Protein AF-A0A1F3KR29-F1 (afdb_monomer)

Secondary structure (DSSP, 8-state):
--STT--S-SS-EEESTTTTTT---SS-EEESTTTTTT---SSEEEE-SSS-SS-SEEEETTTTEEEES-SS--SSEEE-SS-EEEEETTTTEEEEEEEETTTTEEEEEETTS--EEEEETTS-EEESS--SSSSEEESS----SSS-PPP----GGG--S-----SHHHHHHT--EEEE---HHHHHH-TT--SS-EEEE-HHHHHTT-GGGEEEEEEE-TT--SEEEEE-THHHHHHHHHHHHHHHHHHHHHHHHHHHHHHHHHHHHHHHT-

Sequence (274 aa):
MAGASMTTGNGNTLIGAFSGMLATGSNNVFIGHQAGFNETGSDKLVIANSETTPPLIYGDFSSGFVGLGTITPSAKLNIANGALRITNTTDNKHYELSYDATDNYFYLDEFGVARHLYIKNGGNTGIGRNPTANKFEVEGNASKTTATAWLANSDKRIKTDIQNIDNSFEIIMKLHPVKFRYNDEWKKKHPSIEDKYYFNFIAQEYQQVFPESVQNSGEFVDGDSKEVLQIDTYNAQIVTIKAVQELIIQNKELQKTNEDLQRRIEALERLLKK

Nearest PDB structures (foldseek):
  7dc3-assembly3_C  TM=8.779E-01  e=2.241E-07  Mus musculus
  3gw6-assembly1_A  TM=6.181E-01  e=3.481E-02  Escherichia phage K1F
  3gw6-assembly2_E  TM=2.982E-01  e=4.074E-03  Escherichia phage K1F
  3gw6-assembly1_F  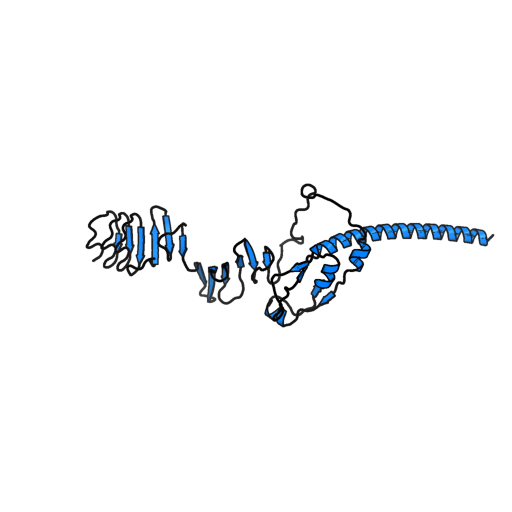TM=2.839E-01  e=6.257E-03  Escherichia phage K1F
  3gw6-assembly2_D  TM=2.794E-01  e=5.535E-03  Escherichia phage K1F

Foldseek 3Di:
DWCPQAPAEECEATAEDLGCPQEHYYNEYAYEHNFCNNHDYYQKYTYAHHPDPPGCWIAHRVVCAIEGRHNDDPDNYHYPPDWDWDADPVVRKIWTFDADPVQAWTWTDIPPDLAIWIAHVVQQTEGSDDQFPDSYYYLADDDDPDDDDDDDDDDPVVDDPDDDDPPLVVLLVQFDKDKDFDDPQVCVVRVNGDGDIDIDGDLVSVCVRVVVQKDFRRDDDVPDPDGDIDGDCVVVVVSVVVVVVVVVVVVVVVVVVVVVVVVVVVVVVVVVVD

Mean predicted aligned error: 7.08 Å

Radius of gyration: 35.22 Å; Cα contacts (8 Å, |Δi|>4): 468; chains: 1; bounding box: 83×48×114 Å

Solvent-accessible surface area (backbone atoms only — not comparable to full-atom values): 15470 Å² total; per-residue (Å²): 96,44,40,77,58,46,85,45,60,53,76,60,46,61,40,36,50,36,1,28,23,59,18,47,27,28,50,26,40,20,40,26,36,22,3,43,26,70,39,62,64,54,30,30,35,27,36,22,78,38,78,55,84,49,31,68,35,24,32,32,65,83,81,58,24,32,10,34,55,29,82,76,49,91,40,62,71,27,70,41,98,60,64,53,73,52,76,44,83,90,80,70,37,34,42,35,46,39,68,44,79,90,82,46,29,39,39,43,40,40,64,96,52,84,57,33,44,37,37,32,78,93,62,29,26,9,37,48,43,84,51,63,63,48,63,67,37,65,58,56,90,84,85,71,100,59,102,64,77,86,89,72,93,78,56,71,91,83,56,74,90,87,72,85,89,72,67,33,57,66,57,59,71,69,59,64,82,42,76,46,66,83,55,68,70,60,33,70,78,38,73,67,59,70,101,51,83,46,78,50,65,54,49,76,64,45,30,78,78,42,52,90,37,41,44,67,42,68,43,63,53,92,95,49,92,56,58,41,66,41,70,55,66,63,63,60,54,55,38,47,54,51,26,50,53,49,49,53,52,53,49,52,53,50,51,53,51,50,54,51,52,49,54,50,50,56,54,50,55,58,60,75,74,107

Structure (mmCIF, N/CA/C/O backbone):
data_AF-A0A1F3KR29-F1
#
_entry.id   AF-A0A1F3KR29-F1
#
loop_
_atom_site.group_PDB
_atom_site.id
_atom_site.type_symbol
_atom_site.label_atom_id
_atom_site.label_alt_id
_atom_site.label_comp_id
_atom_site.label_asym_id
_atom_site.label_entity_id
_atom_site.label_seq_id
_atom_site.pdbx_PDB_ins_code
_atom_site.Cartn_x
_atom_site.Cartn_y
_atom_site.Cartn_z
_atom_site.occupancy
_atom_site.B_iso_or_equiv
_atom_site.auth_seq_id
_atom_site.auth_comp_id
_atom_site.auth_asym_id
_atom_site.auth_atom_id
_atom_site.pdbx_PDB_model_num
ATOM 1 N N . MET A 1 1 ? 35.777 -9.997 -41.130 1.00 59.97 1 MET A N 1
ATOM 2 C CA . MET A 1 1 ? 36.829 -9.278 -40.368 1.00 59.97 1 MET A CA 1
ATOM 3 C C . MET A 1 1 ? 36.159 -8.259 -39.448 1.00 59.97 1 MET A C 1
ATOM 5 O O . MET A 1 1 ? 35.131 -7.723 -39.848 1.00 59.97 1 MET A O 1
ATOM 9 N N . ALA A 1 2 ? 36.669 -8.036 -38.233 1.00 71.00 2 ALA A N 1
ATOM 10 C CA . ALA A 1 2 ? 36.220 -6.937 -37.362 1.00 71.00 2 ALA A CA 1
ATOM 11 C C . ALA A 1 2 ? 36.785 -5.605 -37.885 1.00 71.00 2 ALA A C 1
ATOM 13 O O . ALA A 1 2 ? 37.906 -5.605 -38.392 1.00 71.00 2 ALA A O 1
ATOM 14 N N . GLY A 1 3 ? 36.026 -4.506 -37.812 1.00 63.38 3 GLY A N 1
ATOM 15 C CA . GLY A 1 3 ? 36.507 -3.154 -38.144 1.00 63.38 3 GLY A CA 1
ATOM 16 C C . GLY A 1 3 ? 37.026 -2.931 -39.572 1.00 63.38 3 GLY A C 1
ATOM 17 O O . GLY A 1 3 ? 37.671 -1.924 -39.834 1.00 63.38 3 GLY A O 1
ATOM 18 N N . ALA A 1 4 ? 36.768 -3.852 -40.507 1.00 64.06 4 ALA A N 1
ATOM 19 C CA . ALA A 1 4 ? 37.419 -3.883 -41.823 1.00 64.06 4 ALA A CA 1
ATOM 20 C C . ALA A 1 4 ? 37.153 -2.653 -42.709 1.00 64.06 4 ALA A C 1
ATOM 22 O O . ALA A 1 4 ? 37.880 -2.432 -43.674 1.00 64.06 4 ALA A O 1
ATOM 23 N N . SER A 1 5 ? 36.115 -1.877 -42.394 1.00 71.06 5 SER A N 1
ATOM 24 C CA . SER A 1 5 ? 35.732 -0.660 -43.113 1.00 71.06 5 SER A CA 1
ATOM 25 C C . SER A 1 5 ? 35.632 0.563 -42.196 1.00 71.06 5 SER A C 1
ATOM 27 O O . SER A 1 5 ? 35.085 1.581 -42.611 1.00 71.06 5 SER A O 1
ATOM 29 N N . MET A 1 6 ? 36.191 0.503 -40.979 1.00 67.56 6 MET A N 1
ATOM 30 C CA . MET A 1 6 ? 36.276 1.681 -40.116 1.00 67.56 6 MET A CA 1
ATOM 31 C C . MET A 1 6 ? 37.296 2.662 -40.684 1.00 67.56 6 MET A C 1
ATOM 33 O O . MET A 1 6 ? 38.504 2.471 -40.563 1.00 67.56 6 MET A O 1
ATOM 37 N N . THR A 1 7 ? 36.800 3.718 -41.322 1.00 66.44 7 THR A N 1
ATOM 38 C CA . THR A 1 7 ? 37.633 4.772 -41.915 1.00 66.44 7 THR A CA 1
ATOM 39 C C . THR A 1 7 ? 37.944 5.909 -40.941 1.00 66.44 7 THR A C 1
ATOM 41 O O . THR A 1 7 ? 38.790 6.749 -41.236 1.00 66.44 7 THR A O 1
ATOM 44 N N . THR A 1 8 ? 37.257 5.965 -39.796 1.00 72.69 8 THR A N 1
ATOM 45 C CA . THR A 1 8 ? 37.346 7.046 -38.800 1.00 72.69 8 THR A CA 1
ATOM 46 C C . THR A 1 8 ? 37.096 6.510 -37.387 1.00 72.69 8 THR A C 1
ATOM 48 O O . THR A 1 8 ? 36.335 5.560 -37.226 1.00 72.69 8 THR A O 1
ATOM 51 N N . GLY A 1 9 ? 37.689 7.148 -36.373 1.00 78.75 9 GLY A N 1
ATOM 52 C CA . GLY A 1 9 ? 37.538 6.780 -34.960 1.00 78.75 9 GLY A CA 1
ATOM 53 C C . GLY A 1 9 ? 38.763 6.051 -34.397 1.00 78.75 9 GLY A C 1
ATOM 54 O O . GLY A 1 9 ? 39.297 5.141 -35.025 1.00 78.75 9 GLY A O 1
ATOM 55 N N . ASN A 1 10 ? 39.224 6.465 -33.214 1.00 88.19 10 ASN A N 1
ATOM 56 C CA . ASN A 1 10 ? 40.425 5.934 -32.557 1.00 88.19 10 ASN A CA 1
ATOM 57 C C . ASN A 1 10 ? 40.075 5.243 -31.232 1.00 88.19 10 ASN A C 1
ATOM 59 O O . ASN A 1 10 ? 39.038 5.520 -30.639 1.00 88.19 10 ASN A O 1
ATOM 63 N N . GLY A 1 11 ? 40.952 4.362 -30.741 1.00 90.50 11 GLY A N 1
ATOM 64 C CA . GLY A 1 11 ? 40.809 3.774 -29.400 1.00 90.50 11 GLY A CA 1
ATOM 65 C C . GLY A 1 11 ? 39.681 2.745 -29.255 1.00 90.50 11 GLY A C 1
ATOM 66 O O . GLY A 1 11 ? 39.272 2.449 -28.137 1.00 90.50 11 GLY A O 1
ATOM 67 N N . ASN A 1 12 ? 39.171 2.204 -30.364 1.00 93.94 12 ASN A N 1
ATOM 68 C CA . ASN A 1 12 ? 38.095 1.215 -30.346 1.00 93.94 12 ASN A CA 1
ATOM 69 C C . ASN A 1 12 ? 38.628 -0.207 -30.095 1.00 93.94 12 ASN A C 1
ATOM 71 O O . ASN A 1 12 ? 39.648 -0.605 -30.655 1.00 93.94 12 ASN A O 1
ATOM 75 N N . THR A 1 13 ? 37.900 -0.999 -29.307 1.00 95.75 13 THR A N 1
ATOM 76 C CA . THR A 1 13 ? 38.121 -2.443 -29.129 1.00 95.75 13 THR A CA 1
ATOM 77 C C . THR A 1 13 ? 37.005 -3.209 -29.827 1.00 95.75 13 THR A C 1
ATOM 79 O O . THR A 1 13 ? 35.846 -3.083 -29.442 1.00 95.75 13 THR A O 1
ATOM 82 N N . LEU A 1 14 ? 37.343 -4.004 -30.846 1.00 95.31 14 LEU A N 1
ATOM 83 C CA . LEU A 1 14 ? 36.373 -4.680 -31.715 1.00 95.31 14 LEU A CA 1
ATOM 84 C C . LEU A 1 14 ? 36.632 -6.184 -31.725 1.00 95.31 14 LEU A C 1
ATOM 86 O O . LEU A 1 14 ? 37.687 -6.637 -32.173 1.00 95.31 14 LEU A O 1
ATOM 90 N N . ILE A 1 15 ? 35.667 -6.967 -31.257 1.00 96.06 15 ILE A N 1
ATOM 91 C CA . ILE A 1 15 ? 35.786 -8.422 -31.161 1.00 96.06 15 ILE A CA 1
ATOM 92 C C . ILE A 1 15 ? 34.580 -9.050 -31.853 1.00 96.06 15 ILE A C 1
ATOM 94 O O . ILE A 1 15 ? 33.469 -8.939 -31.360 1.00 96.06 15 ILE A O 1
ATOM 98 N N . GLY A 1 16 ? 34.788 -9.744 -32.975 1.00 95.69 16 GLY A N 1
ATOM 99 C CA . GLY A 1 16 ? 33.724 -10.436 -33.719 1.00 95.69 16 GLY A CA 1
ATOM 100 C C . GLY A 1 16 ? 33.650 -10.037 -35.194 1.00 95.69 16 GLY A C 1
ATOM 101 O O . GLY A 1 16 ? 34.042 -8.940 -35.590 1.00 95.69 16 GLY A O 1
ATOM 102 N N . ALA A 1 17 ? 33.172 -10.944 -36.049 1.00 94.38 17 ALA A N 1
ATOM 103 C CA . ALA A 1 17 ? 33.039 -10.650 -37.475 1.00 94.38 17 ALA A CA 1
ATOM 104 C C . ALA A 1 17 ? 32.046 -9.497 -37.702 1.00 94.38 17 ALA A C 1
ATOM 106 O O . ALA A 1 17 ? 30.963 -9.488 -37.123 1.00 94.38 17 ALA A O 1
ATOM 107 N N . PHE A 1 18 ? 32.450 -8.521 -38.523 1.00 93.62 18 PHE A N 1
ATOM 108 C CA . PHE A 1 18 ? 31.682 -7.311 -38.839 1.00 93.62 18 PHE A CA 1
ATOM 109 C C . PHE A 1 18 ? 31.360 -6.403 -37.641 1.00 93.62 18 PHE A C 1
ATOM 111 O O . PHE A 1 18 ? 30.613 -5.440 -37.788 1.00 93.62 18 PHE A O 1
ATOM 118 N N . SER A 1 19 ? 31.949 -6.650 -36.467 1.00 94.94 19 SER A N 1
ATOM 119 C CA . SER A 1 19 ? 31.839 -5.726 -35.340 1.00 94.94 19 SER A CA 1
ATOM 120 C C . SER A 1 19 ? 32.434 -4.365 -35.711 1.00 94.94 19 SER A C 1
ATOM 122 O O . SER A 1 19 ? 33.536 -4.301 -36.268 1.00 94.94 19 SER A O 1
ATOM 124 N N . GLY A 1 20 ? 31.673 -3.300 -35.452 1.00 92.94 20 GLY A N 1
ATOM 125 C CA . GLY A 1 20 ? 32.041 -1.921 -35.762 1.00 92.94 20 GLY A CA 1
ATOM 126 C C . GLY A 1 20 ? 32.267 -1.616 -37.241 1.00 92.94 20 GLY A C 1
ATOM 127 O O . GLY A 1 20 ? 32.905 -0.617 -37.526 1.00 92.94 20 GLY A O 1
ATOM 128 N N . MET A 1 21 ? 31.833 -2.452 -38.195 1.00 91.69 21 MET A N 1
ATOM 129 C CA . MET A 1 21 ? 32.298 -2.351 -39.590 1.00 91.69 21 MET A CA 1
ATOM 130 C C . MET A 1 21 ? 32.126 -0.958 -40.223 1.00 91.69 21 MET A C 1
ATOM 132 O O . MET A 1 21 ? 33.023 -0.529 -40.941 1.00 91.69 21 MET A O 1
ATOM 136 N N . LEU A 1 22 ? 31.013 -0.275 -39.950 1.00 90.62 22 LEU A N 1
ATOM 137 C CA . LEU A 1 22 ? 30.674 1.080 -40.407 1.00 90.62 22 LEU A CA 1
ATOM 138 C C . LEU A 1 22 ? 30.631 2.095 -39.252 1.00 90.62 22 LEU A C 1
ATOM 140 O O . LEU A 1 22 ? 30.033 3.162 -39.391 1.00 90.62 22 LEU A O 1
ATOM 144 N N . ALA A 1 23 ? 31.214 1.765 -38.099 1.00 91.81 23 ALA A N 1
ATOM 145 C CA . ALA A 1 23 ? 31.229 2.671 -36.964 1.00 91.81 23 ALA A CA 1
ATOM 146 C C . ALA A 1 23 ? 32.150 3.873 -37.225 1.00 91.81 23 ALA A C 1
ATOM 148 O O . ALA A 1 23 ? 33.199 3.739 -37.859 1.00 91.81 23 ALA A O 1
ATOM 149 N N . THR A 1 24 ? 31.776 5.046 -36.708 1.00 92.50 24 THR A N 1
ATOM 150 C CA . THR A 1 24 ? 32.556 6.292 -36.874 1.00 92.50 24 THR A CA 1
ATOM 151 C C . THR A 1 24 ? 33.056 6.891 -35.559 1.00 92.50 24 THR A C 1
ATOM 153 O O . THR A 1 24 ? 33.894 7.794 -35.580 1.00 92.50 24 THR A O 1
ATOM 156 N N . GLY A 1 25 ? 32.554 6.412 -34.418 1.00 92.62 25 GLY A N 1
ATOM 157 C CA . GLY A 1 25 ? 32.926 6.901 -33.089 1.00 92.62 25 GLY A CA 1
ATOM 158 C C . GLY A 1 25 ? 34.286 6.407 -32.580 1.00 92.62 25 GLY A C 1
ATOM 159 O O . GLY A 1 25 ? 34.901 5.502 -33.148 1.00 92.62 25 GLY A O 1
ATOM 160 N N . SER A 1 26 ? 34.762 7.017 -31.492 1.00 94.81 26 SER A N 1
ATOM 161 C CA . SER A 1 26 ? 36.027 6.679 -30.813 1.00 94.81 26 SER A CA 1
ATOM 162 C C . SER A 1 26 ? 35.794 6.086 -29.420 1.00 94.81 26 SER A C 1
ATOM 164 O O . SER A 1 26 ? 34.730 6.275 -28.838 1.00 94.81 26 SER A O 1
ATOM 166 N N . ASN A 1 27 ? 36.806 5.423 -28.855 1.00 96.25 27 ASN A N 1
ATOM 167 C CA . ASN A 1 27 ? 36.802 4.846 -27.500 1.00 96.25 27 ASN A CA 1
ATOM 168 C C . ASN A 1 27 ? 35.654 3.856 -27.228 1.00 96.25 27 ASN A C 1
ATOM 170 O O . ASN A 1 27 ? 35.189 3.708 -26.097 1.00 96.25 27 ASN A O 1
ATOM 174 N N . ASN A 1 28 ? 35.176 3.188 -28.271 1.00 97.00 28 ASN A N 1
ATOM 175 C CA . ASN A 1 28 ? 34.094 2.228 -28.182 1.00 97.00 28 ASN A CA 1
ATOM 176 C C . ASN A 1 28 ? 34.607 0.813 -27.898 1.00 97.00 28 ASN A C 1
ATOM 178 O O . ASN A 1 28 ? 35.698 0.425 -28.316 1.00 97.00 28 ASN A O 1
ATOM 182 N N . VAL A 1 29 ? 33.782 0.000 -27.247 1.00 97.88 29 VAL A N 1
ATOM 183 C CA . VAL A 1 29 ? 34.020 -1.429 -27.033 1.00 97.88 29 VAL A CA 1
ATOM 184 C C . VAL A 1 29 ? 32.860 -2.209 -27.638 1.00 97.88 29 VAL A C 1
ATOM 186 O O . VAL A 1 29 ? 31.749 -2.172 -27.116 1.00 97.88 29 VAL A O 1
ATOM 189 N N . PHE A 1 30 ? 33.111 -2.930 -28.731 1.00 97.62 30 PHE A N 1
ATOM 190 C CA . PHE A 1 30 ? 32.110 -3.740 -29.424 1.00 97.62 30 PHE A CA 1
ATOM 191 C C . PHE A 1 30 ? 32.487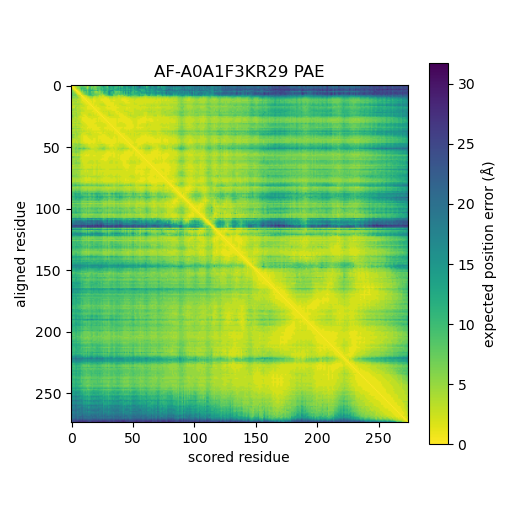 -5.223 -29.385 1.00 97.62 30 PHE A C 1
ATOM 193 O O . PHE A 1 30 ? 33.586 -5.611 -29.789 1.00 97.62 30 PHE A O 1
ATOM 200 N N . ILE A 1 31 ? 31.575 -6.061 -28.883 1.00 97.62 31 ILE A N 1
ATOM 201 C CA . ILE A 1 31 ? 31.809 -7.492 -28.659 1.00 97.62 31 ILE A CA 1
ATOM 202 C C . ILE A 1 31 ? 30.651 -8.320 -29.238 1.00 97.62 31 ILE A C 1
ATOM 204 O O . ILE A 1 31 ? 29.532 -8.291 -28.727 1.00 97.62 31 ILE A O 1
ATOM 208 N N . GLY A 1 32 ? 30.965 -9.094 -30.279 1.00 97.38 32 GLY A N 1
ATOM 209 C CA . GLY A 1 32 ? 30.151 -10.109 -30.951 1.00 97.38 32 GLY A CA 1
ATOM 210 C C . GLY A 1 32 ? 29.901 -9.831 -32.444 1.00 97.38 32 GLY A C 1
ATOM 211 O O . GLY A 1 32 ? 30.351 -8.825 -32.998 1.00 97.38 32 GLY A O 1
ATOM 212 N N . HIS A 1 33 ? 29.252 -10.772 -33.144 1.00 96.50 33 HIS A N 1
ATOM 213 C CA . HIS A 1 33 ? 28.980 -10.654 -34.584 1.00 96.50 33 HIS A CA 1
ATOM 214 C C . HIS A 1 33 ? 28.102 -9.427 -34.868 1.00 96.50 33 HIS A C 1
ATOM 216 O O . HIS A 1 33 ? 27.034 -9.295 -34.280 1.00 96.50 33 HIS A O 1
ATOM 222 N N . GLN A 1 34 ? 28.562 -8.530 -35.747 1.00 95.94 34 GLN A N 1
ATOM 223 C CA . GLN A 1 34 ? 27.893 -7.262 -36.088 1.00 95.94 34 GLN A CA 1
ATOM 224 C C . GLN A 1 34 ? 27.582 -6.326 -34.895 1.00 95.94 34 GLN A C 1
ATOM 226 O O . GLN A 1 34 ? 26.789 -5.394 -35.024 1.00 95.94 34 GLN A O 1
ATOM 231 N N . ALA A 1 35 ? 28.222 -6.510 -33.735 1.00 97.06 35 ALA A N 1
ATOM 232 C CA . ALA A 1 35 ? 28.056 -5.588 -32.613 1.00 97.06 35 ALA A CA 1
ATOM 233 C C . ALA A 1 35 ? 28.550 -4.181 -32.989 1.00 97.06 35 ALA A C 1
ATOM 235 O O . ALA A 1 35 ? 29.670 -4.034 -33.490 1.00 97.06 35 ALA A O 1
ATOM 236 N N . GLY A 1 36 ? 27.718 -3.162 -32.751 1.00 95.06 36 GLY A N 1
ATOM 237 C CA . GLY A 1 36 ? 28.037 -1.760 -33.045 1.00 95.06 36 GLY A CA 1
ATOM 238 C C . GLY A 1 36 ? 28.265 -1.473 -34.532 1.00 95.06 36 GLY A C 1
ATOM 239 O O . GLY A 1 36 ? 28.997 -0.544 -34.854 1.00 95.06 36 GLY A O 1
ATOM 240 N N . PHE A 1 37 ? 27.702 -2.285 -35.437 1.00 94.12 37 PHE A N 1
ATOM 241 C CA . PHE A 1 37 ? 27.991 -2.251 -36.876 1.00 94.12 37 PHE A CA 1
ATOM 242 C C . PHE A 1 37 ? 27.973 -0.845 -37.485 1.00 94.12 37 PHE A C 1
ATOM 244 O O . PHE A 1 37 ? 28.873 -0.524 -38.249 1.00 94.12 37 PHE A O 1
ATOM 251 N N . ASN A 1 38 ? 26.999 -0.009 -37.126 1.00 91.94 38 ASN A N 1
ATOM 252 C CA . ASN A 1 38 ? 26.823 1.364 -37.603 1.00 91.94 38 ASN A CA 1
ATOM 253 C C . ASN A 1 38 ? 26.808 2.399 -36.458 1.00 91.94 38 ASN A C 1
ATOM 255 O O . ASN A 1 38 ? 26.189 3.453 -36.595 1.00 91.94 38 ASN A O 1
ATOM 259 N N . GLU A 1 39 ? 27.450 2.107 -35.322 1.00 93.00 39 GLU A N 1
ATOM 260 C CA . GLU A 1 39 ? 27.488 3.030 -34.182 1.00 93.00 39 GLU A CA 1
ATOM 261 C C . GLU A 1 39 ? 28.303 4.290 -34.519 1.00 93.00 39 GLU A C 1
ATOM 263 O O . GLU A 1 39 ? 29.467 4.227 -34.924 1.00 93.00 39 GLU A O 1
ATOM 268 N N . THR A 1 40 ? 27.690 5.457 -34.337 1.00 93.00 40 THR A N 1
ATOM 269 C CA . THR A 1 40 ? 28.297 6.749 -34.690 1.00 93.00 40 THR A CA 1
ATOM 270 C C . THR A 1 40 ? 28.823 7.507 -33.474 1.00 93.00 40 THR A C 1
ATOM 272 O O . THR A 1 40 ? 29.704 8.357 -33.620 1.00 93.00 40 THR A O 1
ATOM 275 N N . GLY A 1 41 ? 28.325 7.188 -32.278 1.00 94.25 41 GLY A N 1
ATOM 276 C CA . GLY A 1 41 ? 28.736 7.774 -31.013 1.00 94.25 41 GLY A CA 1
ATOM 277 C C . GLY A 1 41 ? 30.076 7.245 -30.506 1.00 94.25 41 GLY A C 1
ATOM 278 O O . GLY A 1 41 ? 30.496 6.132 -30.823 1.00 94.25 41 GLY A O 1
ATOM 279 N N . SER A 1 42 ? 30.739 8.064 -29.692 1.00 96.44 42 SER A N 1
ATOM 280 C CA . SER A 1 42 ? 31.939 7.689 -28.939 1.00 96.44 42 SER A CA 1
ATOM 281 C C . SER A 1 42 ? 31.592 7.194 -27.535 1.00 96.44 42 SER A C 1
ATOM 283 O O . SER A 1 42 ? 30.492 7.446 -27.025 1.00 96.44 42 SER A O 1
ATOM 285 N N . ASP A 1 43 ? 32.568 6.544 -26.903 1.00 97.62 43 ASP A N 1
ATOM 286 C CA . ASP A 1 43 ? 32.517 6.101 -25.511 1.00 97.62 43 ASP A CA 1
ATOM 287 C C . ASP A 1 43 ? 31.353 5.123 -25.247 1.00 97.62 43 ASP A C 1
ATOM 289 O O . ASP A 1 43 ? 30.715 5.164 -24.197 1.00 97.62 43 ASP A O 1
ATOM 293 N N . LYS A 1 44 ? 31.048 4.239 -26.206 1.00 97.81 44 LYS A N 1
ATOM 294 C CA . LYS A 1 44 ? 29.968 3.243 -26.131 1.00 97.81 44 LYS A CA 1
ATOM 295 C C . LYS A 1 44 ? 30.484 1.833 -25.886 1.00 97.81 44 LYS A C 1
ATOM 297 O O . LYS A 1 44 ? 31.506 1.416 -26.424 1.00 97.81 44 LYS A O 1
ATOM 302 N N . LEU A 1 45 ? 29.718 1.067 -25.122 1.00 98.25 45 LEU A N 1
ATOM 303 C CA . LEU A 1 45 ? 29.841 -0.380 -24.991 1.00 98.25 45 LEU A CA 1
ATOM 304 C C . LEU A 1 45 ? 28.664 -1.035 -25.718 1.00 98.25 45 LEU A C 1
ATOM 306 O O . LEU A 1 45 ? 27.514 -0.742 -25.405 1.00 98.25 45 LEU A O 1
ATOM 310 N N . VAL A 1 46 ? 28.935 -1.949 -26.649 1.00 98.19 46 VAL A N 1
ATOM 311 C CA . VAL A 1 46 ? 27.900 -2.747 -27.322 1.00 98.19 46 VAL A CA 1
ATOM 312 C C . VAL A 1 46 ? 28.291 -4.216 -27.280 1.00 98.19 46 VAL A C 1
ATOM 314 O O . VAL A 1 46 ? 29.264 -4.630 -27.909 1.00 98.19 46 VAL A O 1
ATOM 317 N N . ILE A 1 47 ? 27.510 -5.020 -26.564 1.00 98.19 47 ILE A N 1
ATOM 318 C CA . ILE A 1 47 ? 27.636 -6.479 -26.557 1.00 98.19 47 ILE A CA 1
ATOM 319 C C . ILE A 1 47 ? 26.390 -7.047 -27.228 1.00 98.19 47 ILE A C 1
ATOM 321 O O . ILE A 1 47 ? 25.280 -6.906 -26.714 1.00 98.19 47 ILE A O 1
ATOM 325 N N . ALA A 1 48 ? 26.564 -7.652 -28.401 1.00 97.69 48 ALA A N 1
ATOM 326 C CA . ALA A 1 48 ? 25.475 -8.160 -29.231 1.00 97.69 48 ALA A CA 1
ATOM 327 C C . ALA A 1 48 ? 25.976 -9.244 -30.192 1.00 97.69 48 ALA A C 1
ATOM 329 O O . ALA A 1 48 ? 27.159 -9.310 -30.492 1.00 97.69 48 ALA A O 1
ATOM 330 N N . ASN A 1 49 ? 25.074 -10.071 -30.719 1.00 96.19 49 ASN A N 1
ATOM 331 C CA . ASN A 1 49 ? 25.402 -11.061 -31.758 1.00 96.19 49 ASN A CA 1
ATOM 332 C C . ASN A 1 49 ? 24.699 -10.776 -33.103 1.00 96.19 49 ASN A C 1
ATOM 334 O O . ASN A 1 49 ? 24.500 -11.676 -33.917 1.00 96.19 49 ASN A O 1
ATOM 338 N N . SER A 1 50 ? 24.243 -9.536 -33.291 1.00 95.81 50 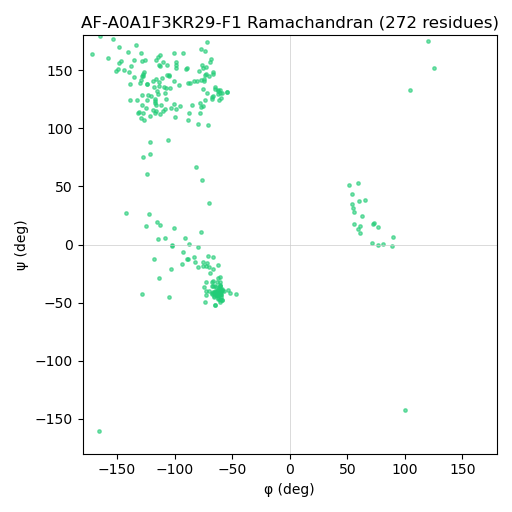SER A N 1
ATOM 339 C CA . SER A 1 50 ? 23.620 -9.007 -34.509 1.00 95.81 50 SER A CA 1
ATOM 340 C C . SER A 1 50 ? 23.585 -7.472 -34.442 1.00 95.81 50 SER A C 1
ATOM 342 O O . SER A 1 50 ? 23.952 -6.892 -33.420 1.00 95.81 50 SER A O 1
ATOM 344 N N . GLU A 1 51 ? 23.056 -6.826 -35.483 1.00 93.62 51 GLU A N 1
ATOM 345 C CA . GLU A 1 51 ? 22.768 -5.378 -35.529 1.00 93.62 51 GLU A CA 1
ATOM 346 C C . GLU A 1 51 ? 21.487 -4.985 -34.759 1.00 93.62 51 GLU A C 1
ATOM 348 O O . GLU A 1 51 ? 20.984 -3.869 -34.892 1.00 93.62 51 GLU A O 1
ATOM 353 N N . THR A 1 52 ? 20.918 -5.905 -33.967 1.00 92.62 52 THR A N 1
ATOM 354 C CA . THR A 1 52 ? 19.663 -5.671 -33.240 1.00 92.62 52 THR A CA 1
ATOM 355 C C . THR A 1 52 ? 19.801 -4.500 -32.272 1.00 92.62 52 THR A C 1
ATOM 357 O O . THR A 1 52 ? 20.747 -4.424 -31.488 1.00 92.62 52 THR A O 1
ATOM 360 N N . THR A 1 53 ? 18.809 -3.613 -32.308 1.00 93.25 53 THR A N 1
ATOM 361 C CA . THR A 1 53 ? 18.664 -2.488 -31.387 1.00 93.25 53 THR A CA 1
ATOM 362 C C . THR A 1 53 ? 17.365 -2.673 -30.600 1.00 93.25 53 THR A C 1
ATOM 364 O O . THR A 1 53 ? 16.305 -2.752 -31.220 1.00 93.25 53 THR A O 1
ATOM 367 N N . PRO A 1 54 ? 17.405 -2.733 -29.260 1.00 95.75 54 PRO A N 1
ATOM 368 C CA . PRO A 1 54 ? 18.584 -2.625 -28.398 1.00 95.75 54 PRO A CA 1
ATOM 369 C C . PRO A 1 54 ? 19.486 -3.881 -28.437 1.00 95.75 54 PRO A C 1
ATOM 371 O O . PRO A 1 54 ? 18.986 -4.982 -28.672 1.00 95.75 54 PRO A O 1
ATOM 374 N N . PRO A 1 55 ? 20.803 -3.744 -28.185 1.00 96.75 55 PRO A N 1
ATOM 375 C CA . PRO A 1 55 ? 21.712 -4.881 -28.034 1.00 96.75 55 PRO A CA 1
ATOM 376 C C . PRO A 1 55 ? 21.467 -5.623 -26.705 1.00 96.75 55 PRO A C 1
ATOM 378 O O . PRO A 1 55 ? 20.699 -5.161 -25.859 1.00 96.75 55 PRO A O 1
ATOM 381 N N . LEU A 1 56 ? 22.156 -6.755 -26.486 1.00 96.75 56 LEU A N 1
ATOM 382 C CA . LEU A 1 56 ? 22.066 -7.502 -25.219 1.00 96.75 56 LEU A CA 1
ATOM 383 C C . LEU A 1 56 ? 22.521 -6.634 -24.037 1.00 96.75 56 LEU A C 1
ATOM 385 O O . LEU A 1 56 ? 21.841 -6.576 -23.014 1.00 96.75 56 LEU A O 1
ATOM 389 N N . ILE A 1 57 ? 23.658 -5.952 -24.196 1.00 98.12 57 ILE A N 1
ATOM 390 C CA . ILE A 1 57 ? 24.138 -4.934 -23.260 1.00 98.12 57 ILE A CA 1
ATOM 391 C C . ILE A 1 57 ? 24.554 -3.716 -24.073 1.00 98.12 57 ILE A C 1
ATOM 393 O O . ILE A 1 57 ? 25.398 -3.814 -24.967 1.00 98.12 57 ILE A O 1
ATOM 397 N N . TYR A 1 58 ? 23.974 -2.575 -23.730 1.00 98.50 58 TYR A N 1
ATOM 398 C CA . TYR A 1 58 ? 24.454 -1.268 -24.146 1.00 98.50 58 TYR A CA 1
ATOM 399 C C . TYR A 1 58 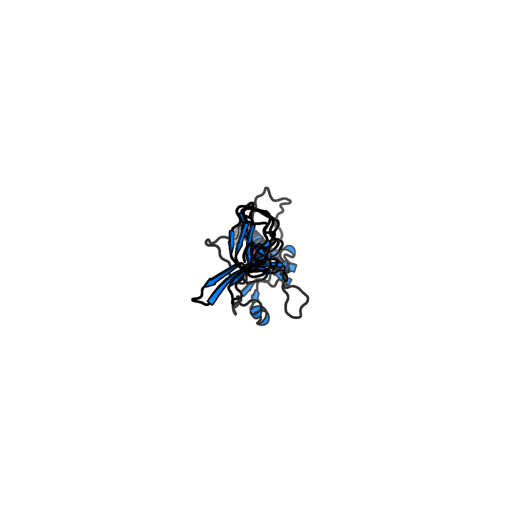? 25.105 -0.582 -22.948 1.00 98.50 58 TYR A C 1
ATOM 401 O O . TYR A 1 58 ? 24.655 -0.734 -21.814 1.00 98.50 58 TYR A O 1
ATOM 409 N N . GLY A 1 59 ? 26.140 0.206 -23.174 1.00 98.31 59 GLY A N 1
ATOM 410 C CA . GLY A 1 59 ? 26.710 1.055 -22.146 1.00 98.31 59 GLY A CA 1
ATOM 411 C C . GLY A 1 59 ? 27.249 2.347 -22.723 1.00 98.31 59 GLY A C 1
ATOM 412 O O . GLY A 1 59 ? 27.571 2.440 -23.904 1.00 98.31 59 GLY A O 1
ATOM 413 N N . ASP A 1 60 ? 27.350 3.341 -21.860 1.00 98.00 60 ASP A N 1
ATOM 414 C CA . ASP A 1 60 ? 27.910 4.643 -22.169 1.00 98.00 60 ASP A CA 1
ATOM 415 C C . ASP A 1 60 ? 28.960 4.974 -21.108 1.00 98.00 60 ASP A C 1
ATOM 417 O O . ASP A 1 60 ? 28.633 5.217 -19.945 1.00 98.00 60 ASP A O 1
ATOM 421 N N . PHE A 1 61 ? 30.232 4.943 -21.496 1.00 97.94 61 PHE A N 1
ATOM 422 C CA . PHE A 1 61 ? 31.363 5.231 -20.621 1.00 97.94 61 PHE A CA 1
ATOM 423 C C . PHE A 1 61 ? 31.422 6.707 -20.215 1.00 97.94 61 PHE A C 1
ATOM 425 O O . PHE A 1 61 ? 31.942 7.005 -19.142 1.00 97.94 61 PHE A O 1
ATOM 432 N N . SER A 1 62 ? 30.852 7.622 -21.010 1.00 97.38 62 SER A N 1
ATOM 433 C CA . SER A 1 62 ? 30.840 9.055 -20.686 1.00 97.38 62 SER A CA 1
ATOM 434 C C . SER A 1 62 ? 29.921 9.367 -19.498 1.00 97.38 62 SER A C 1
ATOM 436 O O . SER A 1 62 ? 30.281 10.141 -18.612 1.00 97.38 62 SER A O 1
ATOM 438 N N . SER A 1 63 ? 28.757 8.712 -19.428 1.00 97.31 63 SER A N 1
ATOM 439 C CA . SER A 1 63 ? 27.806 8.828 -18.309 1.00 97.31 63 SER A CA 1
ATOM 440 C C . SER A 1 63 ? 28.002 7.742 -17.237 1.00 97.31 63 SER A C 1
ATOM 442 O O . SER A 1 63 ? 27.549 7.865 -16.088 1.00 97.31 63 SER A O 1
ATOM 444 N N . GLY A 1 64 ? 28.714 6.670 -17.583 1.00 97.88 64 GLY A N 1
ATOM 445 C CA . GLY A 1 64 ? 28.885 5.473 -16.768 1.00 97.88 64 GLY A CA 1
ATOM 446 C C . GLY A 1 64 ? 27.570 4.722 -16.569 1.00 97.88 64 GLY A C 1
ATOM 447 O O . GLY A 1 64 ? 27.300 4.284 -15.449 1.00 97.88 64 GLY A O 1
ATOM 448 N N . PHE A 1 65 ? 26.726 4.669 -17.602 1.00 98.56 65 PHE A N 1
ATOM 449 C CA . PHE A 1 65 ? 25.419 4.010 -17.582 1.00 98.56 65 PHE A CA 1
ATOM 450 C C . PHE A 1 65 ? 25.457 2.690 -18.347 1.00 98.56 65 PHE A C 1
ATOM 452 O O . PHE A 1 65 ? 26.136 2.574 -19.365 1.00 98.56 65 PHE A O 1
ATOM 459 N N . VAL A 1 66 ? 24.694 1.707 -17.872 1.00 98.50 66 VAL A N 1
ATOM 460 C CA . VAL A 1 66 ? 24.494 0.414 -18.535 1.00 98.50 66 VAL A CA 1
ATOM 461 C C . VAL A 1 66 ? 23.003 0.200 -18.776 1.00 98.50 66 VAL A C 1
ATOM 463 O O . VAL A 1 66 ? 22.190 0.326 -17.862 1.00 98.50 66 VAL A O 1
ATOM 466 N N . GLY A 1 67 ? 22.648 -0.120 -20.016 1.00 97.94 67 GLY A N 1
ATOM 467 C CA . GLY A 1 67 ? 21.307 -0.475 -20.457 1.00 97.94 67 GLY A CA 1
ATOM 468 C C . GLY A 1 67 ? 21.199 -1.965 -20.779 1.00 97.94 67 GLY A C 1
ATOM 469 O O . GLY A 1 67 ? 22.005 -2.506 -21.534 1.00 97.94 67 GLY A O 1
ATOM 470 N N . LEU A 1 68 ? 20.172 -2.617 -20.239 1.00 97.44 68 LEU A N 1
ATOM 471 C CA . LEU A 1 68 ? 19.724 -3.951 -20.636 1.00 97.44 68 LEU A CA 1
ATOM 472 C C . LEU A 1 68 ? 18.373 -3.786 -21.338 1.00 97.44 68 LEU A C 1
ATOM 474 O O . LEU A 1 68 ? 17.417 -3.310 -20.726 1.00 97.44 68 LEU A O 1
ATOM 478 N N . GLY A 1 69 ? 18.307 -4.105 -22.633 1.00 95.50 69 GLY A N 1
ATOM 479 C CA . GLY A 1 69 ? 17.095 -3.889 -23.435 1.00 95.50 69 GLY A CA 1
ATOM 480 C C . GLY A 1 69 ? 16.804 -2.419 -23.780 1.00 95.50 69 GLY A C 1
ATOM 481 O O . GLY A 1 69 ? 15.678 -2.087 -24.138 1.00 95.50 69 GLY A O 1
ATOM 482 N N . THR A 1 70 ? 17.787 -1.517 -23.689 1.00 96.81 70 THR A N 1
ATOM 483 C CA . THR A 1 70 ? 17.666 -0.110 -24.117 1.00 96.81 70 THR A CA 1
ATOM 484 C C . THR A 1 70 ? 19.017 0.456 -24.557 1.00 96.81 70 THR A C 1
ATOM 486 O O . THR A 1 70 ? 20.047 0.060 -24.016 1.00 96.81 70 THR A O 1
ATOM 489 N N . ILE A 1 71 ? 19.011 1.397 -25.508 1.00 96.81 71 ILE A N 1
ATOM 490 C CA . ILE A 1 71 ? 20.194 2.182 -25.924 1.00 96.81 71 ILE A CA 1
ATOM 491 C C . ILE A 1 71 ? 20.212 3.604 -25.345 1.00 96.81 71 ILE A C 1
ATOM 493 O O . ILE A 1 71 ? 21.147 4.366 -25.571 1.00 96.81 71 ILE A O 1
ATOM 497 N N . THR A 1 72 ? 19.188 3.978 -24.580 1.00 96.50 72 THR A N 1
ATOM 498 C CA .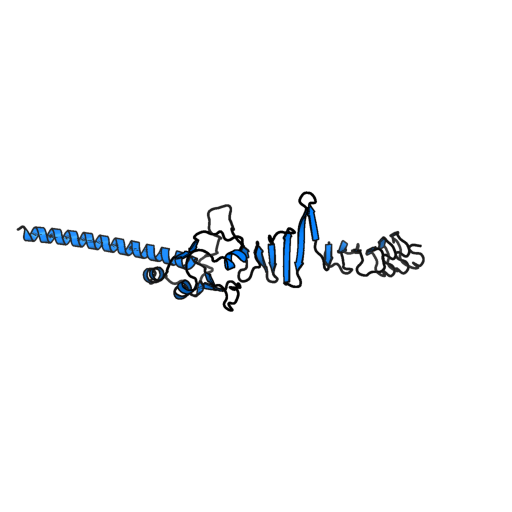 THR A 1 72 ? 19.093 5.288 -23.922 1.00 96.50 72 THR A CA 1
ATOM 499 C C . THR A 1 72 ? 18.905 5.106 -22.415 1.00 96.50 72 THR A C 1
ATOM 501 O O . THR A 1 72 ? 17.856 5.483 -21.885 1.00 96.50 72 THR A O 1
ATOM 504 N N . PRO A 1 73 ? 19.860 4.471 -21.706 1.00 97.62 73 PRO A N 1
ATOM 505 C CA . PRO A 1 73 ? 19.755 4.326 -20.262 1.00 97.62 73 PRO A CA 1
ATOM 506 C C . PRO A 1 73 ? 19.750 5.709 -19.596 1.00 97.62 73 PRO A C 1
ATOM 508 O O . PRO A 1 73 ? 20.579 6.558 -19.915 1.00 97.62 73 PRO A O 1
ATOM 511 N N . SER A 1 74 ? 18.826 5.937 -18.662 1.00 97.00 74 SER A N 1
ATOM 512 C CA . SER A 1 74 ? 18.718 7.196 -17.900 1.00 97.00 74 SER A CA 1
ATOM 513 C C . SER A 1 74 ? 19.155 7.062 -16.435 1.00 97.00 74 SER A C 1
ATOM 515 O O . SER A 1 74 ? 19.046 8.005 -15.652 1.00 97.00 74 SER A O 1
ATOM 517 N N . ALA A 1 75 ? 19.680 5.893 -16.065 1.00 97.44 75 ALA A N 1
ATOM 518 C CA . ALA A 1 75 ? 20.201 5.569 -14.744 1.00 97.44 75 ALA A CA 1
ATOM 519 C C . ALA A 1 75 ? 21.468 4.710 -14.867 1.00 97.44 75 ALA A C 1
ATOM 521 O O . ALA A 1 75 ? 21.742 4.139 -15.924 1.00 97.44 75 ALA A O 1
ATOM 522 N N . LYS A 1 76 ? 22.222 4.575 -13.763 1.00 97.69 76 LYS A N 1
ATOM 523 C CA . LYS A 1 76 ? 23.461 3.772 -13.716 1.00 97.69 76 LYS A CA 1
ATOM 524 C C . LYS A 1 76 ? 23.264 2.351 -14.248 1.00 97.69 76 LYS A C 1
ATOM 526 O O . LYS A 1 76 ? 24.098 1.874 -15.010 1.00 97.69 76 LYS A O 1
ATOM 531 N N . LEU A 1 77 ? 22.145 1.726 -13.894 1.00 97.50 77 LEU A N 1
ATOM 532 C CA . LEU A 1 77 ? 21.650 0.504 -14.511 1.00 97.50 77 LEU A CA 1
ATOM 533 C C . LEU A 1 77 ? 20.191 0.733 -14.911 1.00 97.50 77 LEU A C 1
ATOM 535 O O . LEU A 1 77 ? 19.358 1.013 -14.051 1.00 97.50 77 LEU A O 1
ATOM 539 N N . ASN A 1 78 ? 19.888 0.617 -16.200 1.00 97.38 78 ASN A N 1
ATOM 540 C CA . ASN A 1 78 ? 18.533 0.705 -16.730 1.00 97.38 78 ASN A CA 1
ATOM 541 C C . A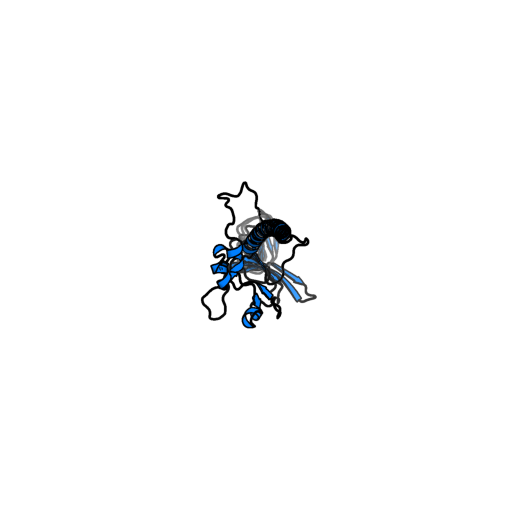SN A 1 78 ? 18.157 -0.637 -17.361 1.00 97.38 78 ASN A C 1
ATOM 543 O O . ASN A 1 78 ? 18.715 -1.021 -18.384 1.00 97.38 78 ASN A O 1
ATOM 547 N N . ILE A 1 79 ? 17.168 -1.316 -16.791 1.00 96.06 79 ILE A N 1
ATOM 548 C CA . ILE A 1 79 ? 16.555 -2.508 -17.386 1.00 96.06 79 ILE A CA 1
ATOM 549 C C . ILE A 1 79 ? 15.250 -2.055 -18.029 1.00 96.06 79 ILE A C 1
ATOM 551 O O . ILE A 1 79 ? 14.420 -1.452 -17.353 1.00 96.06 79 ILE A O 1
ATOM 555 N N . ALA A 1 80 ? 15.094 -2.261 -19.331 1.00 95.00 80 ALA A N 1
ATOM 556 C CA . ALA A 1 80 ? 13.870 -1.923 -20.046 1.00 95.00 80 ALA A CA 1
ATOM 557 C C . ALA A 1 80 ? 13.107 -3.200 -20.410 1.00 95.00 80 ALA A C 1
ATOM 559 O O . ALA A 1 80 ? 13.700 -4.157 -20.903 1.00 95.00 80 ALA A O 1
ATOM 560 N N . ASN A 1 81 ? 11.790 -3.190 -20.183 1.00 89.56 81 ASN A N 1
ATOM 561 C CA . ASN A 1 81 ? 10.871 -4.280 -20.531 1.00 89.56 81 ASN A CA 1
ATOM 562 C C . ASN A 1 81 ? 11.287 -5.656 -19.966 1.00 89.56 81 ASN A C 1
ATOM 564 O O . ASN A 1 81 ? 11.237 -6.665 -20.668 1.00 89.56 81 ASN A O 1
ATOM 568 N N . GLY A 1 82 ? 11.711 -5.703 -18.699 1.00 88.56 82 GLY A N 1
ATOM 569 C CA . GLY A 1 82 ? 12.112 -6.939 -18.028 1.00 88.56 82 GLY A CA 1
ATOM 570 C C . GLY A 1 82 ? 12.356 -6.752 -16.530 1.00 88.56 82 GLY A C 1
ATOM 571 O O . GLY A 1 82 ? 12.506 -5.626 -16.055 1.00 88.56 82 GLY A O 1
ATOM 572 N N . ALA A 1 83 ? 12.404 -7.866 -15.798 1.00 91.88 83 ALA A N 1
ATOM 573 C CA . ALA A 1 83 ? 12.629 -7.894 -14.356 1.00 91.88 83 ALA A CA 1
ATOM 574 C C . ALA A 1 83 ? 14.120 -7.996 -13.995 1.00 91.88 83 ALA A C 1
ATOM 576 O O . ALA A 1 83 ? 14.909 -8.630 -14.702 1.00 91.88 83 ALA A O 1
ATOM 577 N N . LEU A 1 84 ? 14.491 -7.456 -12.833 1.00 94.31 84 LEU A N 1
ATOM 578 C CA . LEU A 1 84 ? 15.704 -7.870 -12.130 1.00 94.31 84 LEU A CA 1
ATOM 579 C C . LEU A 1 84 ? 15.380 -9.105 -11.286 1.00 94.31 84 LEU A C 1
ATOM 581 O O . LEU A 1 84 ? 14.539 -9.026 -10.394 1.00 94.31 84 LEU A O 1
ATOM 585 N N . ARG A 1 85 ? 16.063 -10.227 -11.535 1.00 92.94 85 ARG A N 1
ATOM 586 C CA . ARG A 1 85 ? 15.798 -11.504 -10.860 1.00 92.94 85 ARG A CA 1
ATOM 587 C C . ARG A 1 85 ? 16.995 -11.996 -10.046 1.00 92.94 85 ARG A C 1
ATOM 589 O O . ARG A 1 85 ? 18.118 -12.021 -10.545 1.00 92.94 85 ARG A O 1
ATOM 596 N N . ILE A 1 86 ? 16.731 -12.456 -8.824 1.00 91.69 86 ILE A N 1
ATOM 597 C CA . ILE A 1 86 ? 17.682 -13.169 -7.960 1.00 91.69 86 ILE A CA 1
ATOM 598 C C . ILE A 1 86 ? 17.143 -14.581 -7.736 1.00 91.69 86 ILE A C 1
ATOM 600 O O . ILE A 1 86 ? 16.057 -14.734 -7.186 1.00 91.69 86 ILE A O 1
ATOM 604 N N . THR A 1 87 ? 17.892 -15.607 -8.137 1.00 91.31 87 THR A N 1
ATOM 605 C CA . THR A 1 87 ? 17.448 -17.012 -8.095 1.00 91.31 87 THR A CA 1
ATOM 606 C C . THR A 1 87 ? 18.266 -17.833 -7.098 1.00 91.31 87 THR A C 1
ATOM 608 O O . THR A 1 87 ? 19.489 -17.708 -7.052 1.00 91.31 87 THR A O 1
ATOM 611 N N . ASN A 1 88 ? 17.606 -18.725 -6.359 1.00 86.44 88 ASN A N 1
ATOM 612 C CA . ASN A 1 88 ? 18.212 -19.803 -5.584 1.00 86.44 88 ASN A CA 1
ATOM 613 C C . ASN A 1 88 ? 17.837 -21.154 -6.215 1.00 86.44 88 ASN A C 1
ATOM 615 O O . ASN A 1 88 ? 16.669 -21.505 -6.356 1.00 86.44 88 ASN A O 1
ATOM 619 N N . THR A 1 89 ? 18.842 -21.922 -6.627 1.00 90.88 89 THR A N 1
ATOM 620 C CA . THR A 1 89 ? 18.646 -23.223 -7.283 1.00 90.88 89 THR A CA 1
ATOM 621 C C . THR A 1 89 ? 18.429 -24.375 -6.301 1.00 90.88 89 THR A C 1
ATOM 623 O O . THR A 1 89 ? 18.043 -25.457 -6.729 1.00 90.88 89 THR A O 1
ATOM 626 N N . THR A 1 90 ? 18.647 -24.158 -5.000 1.00 91.94 90 THR A N 1
ATOM 627 C CA . THR A 1 90 ? 18.473 -25.183 -3.956 1.00 91.94 90 THR A CA 1
ATOM 628 C C . THR A 1 90 ? 16.994 -25.472 -3.703 1.00 91.94 90 THR A C 1
ATOM 630 O O . THR A 1 90 ? 16.610 -26.626 -3.541 1.00 91.94 90 THR A O 1
ATOM 633 N N . ASP A 1 91 ? 16.160 -24.431 -3.694 1.00 85.88 91 ASP A N 1
ATOM 634 C CA . ASP A 1 91 ? 14.707 -24.493 -3.487 1.00 85.88 91 ASP A CA 1
ATOM 635 C C . ASP A 1 91 ? 13.902 -24.067 -4.730 1.00 85.88 91 ASP A C 1
ATOM 637 O O . ASP A 1 91 ? 12.671 -24.026 -4.693 1.00 85.88 91 ASP A O 1
ATOM 641 N N . ASN A 1 92 ? 14.590 -23.790 -5.846 1.00 83.88 92 ASN A N 1
ATOM 642 C CA . ASN A 1 92 ? 14.020 -23.320 -7.111 1.00 83.88 92 ASN A CA 1
ATOM 643 C C . ASN A 1 92 ? 13.156 -22.054 -6.949 1.00 83.88 92 ASN A C 1
ATOM 645 O O . ASN A 1 92 ? 12.140 -21.877 -7.628 1.00 83.88 92 ASN A O 1
ATOM 649 N N . LYS A 1 93 ? 13.555 -21.175 -6.024 1.00 85.38 93 LYS A N 1
ATOM 650 C CA . LYS A 1 93 ? 12.898 -19.895 -5.765 1.00 85.38 93 LYS A CA 1
ATOM 651 C C . LYS A 1 93 ? 13.619 -18.754 -6.445 1.00 85.38 93 LYS A C 1
ATOM 653 O O . LYS A 1 93 ? 14.828 -18.787 -6.663 1.00 85.38 93 LYS A O 1
ATOM 658 N N . HIS A 1 94 ? 12.866 -17.715 -6.772 1.00 87.00 94 HIS A N 1
ATOM 659 C CA . HIS A 1 94 ? 13.456 -16.459 -7.187 1.00 87.00 94 HIS A CA 1
ATOM 660 C C . HIS A 1 94 ? 12.645 -15.276 -6.697 1.00 87.00 94 HIS A C 1
ATOM 662 O O . HIS A 1 94 ? 11.429 -15.382 -6.556 1.00 87.00 94 HIS A O 1
ATOM 668 N N . TYR A 1 95 ? 13.353 -14.173 -6.475 1.00 88.62 95 TYR A N 1
ATOM 669 C CA . TYR A 1 95 ? 12.772 -12.865 -6.239 1.00 88.62 95 TYR A CA 1
ATOM 670 C C . TYR A 1 95 ? 12.903 -11.998 -7.481 1.00 88.62 95 TYR A C 1
ATOM 672 O O . TYR A 1 95 ? 13.984 -11.934 -8.075 1.00 88.62 95 TYR A O 1
ATOM 680 N N . GLU A 1 96 ? 11.824 -11.317 -7.846 1.00 90.81 96 GLU A N 1
ATOM 681 C CA . GLU A 1 96 ? 11.815 -10.336 -8.929 1.00 90.81 96 GLU A CA 1
ATOM 682 C C . GLU A 1 96 ? 11.563 -8.930 -8.409 1.00 90.81 96 GLU A C 1
ATOM 684 O O . GLU A 1 96 ? 10.654 -8.727 -7.615 1.00 90.81 96 GLU A O 1
ATOM 689 N N . LEU A 1 97 ? 12.328 -7.962 -8.912 1.00 92.19 97 LEU A N 1
ATOM 690 C CA . LEU A 1 97 ? 11.952 -6.553 -8.928 1.00 92.19 97 LEU A CA 1
ATOM 691 C C . LEU A 1 97 ? 11.514 -6.204 -10.342 1.00 92.19 97 LEU A C 1
ATOM 693 O O . LEU A 1 97 ? 12.322 -6.268 -11.275 1.00 92.19 97 LEU A O 1
ATOM 697 N N . SER A 1 98 ? 10.258 -5.809 -10.496 1.00 91.19 98 SER A N 1
ATOM 698 C CA . SER A 1 98 ? 9.726 -5.421 -11.795 1.00 91.19 98 SER A CA 1
ATOM 699 C C . SER A 1 98 ? 8.569 -4.435 -11.659 1.00 91.19 98 SER A C 1
ATOM 701 O O . SER A 1 98 ? 8.139 -4.072 -10.560 1.00 91.19 98 SER A O 1
ATOM 703 N N . TYR A 1 99 ? 8.084 -3.994 -12.810 1.00 90.31 99 TYR A N 1
ATOM 704 C CA . TYR A 1 99 ? 6.904 -3.163 -12.943 1.00 90.31 99 TYR A CA 1
ATOM 705 C C . TYR A 1 99 ? 5.916 -3.847 -13.885 1.00 90.31 99 TYR A C 1
ATOM 707 O O . TYR A 1 99 ? 6.266 -4.179 -15.019 1.00 90.31 99 TYR A O 1
ATOM 715 N N . ASP A 1 100 ? 4.693 -4.055 -13.406 1.00 86.00 100 ASP A N 1
ATOM 716 C CA . ASP A 1 100 ? 3.594 -4.543 -14.225 1.00 86.00 100 ASP A CA 1
ATOM 717 C C . ASP A 1 100 ? 2.894 -3.348 -14.879 1.00 86.00 100 ASP A C 1
ATOM 719 O O . ASP A 1 100 ? 2.295 -2.511 -14.201 1.00 86.00 100 ASP A O 1
ATOM 723 N N . ALA A 1 101 ? 2.995 -3.250 -16.204 1.00 88.88 101 ALA A N 1
ATOM 724 C CA . ALA A 1 101 ? 2.366 -2.178 -16.970 1.00 88.88 101 ALA A CA 1
ATOM 725 C C . ALA A 1 101 ? 0.867 -2.414 -17.229 1.00 88.88 101 ALA A C 1
ATOM 727 O O . ALA A 1 101 ? 0.159 -1.458 -17.541 1.00 88.88 101 ALA A O 1
ATOM 728 N N . THR A 1 102 ? 0.387 -3.655 -17.109 1.00 87.38 102 THR A N 1
ATOM 729 C CA . THR A 1 102 ? -1.029 -4.013 -17.276 1.00 87.38 102 THR A CA 1
ATOM 730 C C . THR A 1 102 ? -1.820 -3.541 -16.064 1.00 87.38 102 THR A C 1
ATOM 732 O O . THR A 1 102 ? -2.813 -2.831 -16.208 1.00 87.38 102 THR A O 1
ATOM 735 N N . ASP A 1 103 ? -1.318 -3.865 -14.873 1.00 82.75 103 ASP A N 1
ATOM 736 C CA . ASP A 1 103 ? -1.982 -3.574 -13.601 1.00 82.75 103 ASP A CA 1
ATOM 737 C C . ASP A 1 103 ? -1.391 -2.354 -12.865 1.00 82.75 103 ASP A C 1
ATOM 739 O O . ASP A 1 103 ? -1.891 -1.938 -11.816 1.00 82.75 103 ASP A O 1
ATOM 743 N N . ASN A 1 104 ? -0.360 -1.729 -13.444 1.00 87.44 104 ASN A N 1
ATOM 744 C CA . ASN A 1 104 ? 0.228 -0.449 -13.037 1.00 87.44 104 ASN A CA 1
ATOM 745 C C . ASN A 1 104 ? 0.775 -0.433 -11.593 1.00 87.44 104 ASN A C 1
ATOM 747 O O . ASN A 1 104 ? 0.466 0.456 -10.785 1.00 87.44 104 ASN A O 1
ATOM 751 N N . TYR A 1 105 ? 1.630 -1.402 -11.266 1.00 86.56 105 TYR A N 1
ATOM 752 C CA . TYR A 1 105 ? 2.304 -1.465 -9.969 1.00 86.56 105 TYR A CA 1
ATOM 753 C C . TYR A 1 105 ? 3.767 -1.898 -10.074 1.00 86.56 105 TYR A C 1
ATOM 755 O O . TYR A 1 105 ? 4.158 -2.700 -10.919 1.00 86.56 105 TYR A O 1
ATOM 763 N N . PHE A 1 106 ? 4.584 -1.382 -9.158 1.00 89.25 106 PHE A N 1
ATOM 764 C CA . PHE A 1 106 ? 5.883 -1.965 -8.839 1.00 89.25 106 PHE A CA 1
ATOM 765 C C . PHE A 1 106 ? 5.683 -3.152 -7.895 1.00 89.25 106 PHE A C 1
ATOM 767 O O . PHE A 1 106 ? 4.853 -3.069 -6.983 1.00 89.25 106 PHE A O 1
ATOM 774 N N . TYR A 1 107 ? 6.448 -4.227 -8.080 1.00 88.31 107 TYR A N 1
ATOM 775 C CA . TYR A 1 107 ? 6.376 -5.388 -7.199 1.00 88.31 107 TYR A CA 1
ATOM 776 C C . TYR A 1 107 ? 7.734 -5.973 -6.827 1.00 88.31 107 TYR A C 1
ATOM 778 O O . TYR A 1 107 ? 8.711 -5.884 -7.575 1.00 88.31 107 TYR A O 1
ATOM 786 N N . LEU A 1 108 ? 7.731 -6.615 -5.657 1.00 89.75 108 LEU A N 1
ATOM 787 C CA . LEU A 1 108 ? 8.723 -7.592 -5.239 1.00 89.75 108 LEU A CA 1
ATOM 788 C C . LEU A 1 108 ? 8.009 -8.926 -4.999 1.00 89.75 108 LEU A C 1
ATOM 790 O O . LEU A 1 108 ? 7.154 -9.001 -4.113 1.00 89.75 108 LEU A O 1
ATOM 794 N N . ASP A 1 109 ? 8.336 -9.943 -5.800 1.00 85.31 109 ASP A N 1
ATOM 795 C CA . ASP A 1 109 ? 7.593 -11.214 -5.841 1.00 85.31 109 ASP A CA 1
ATOM 796 C C . ASP A 1 109 ? 8.497 -12.445 -5.699 1.00 85.31 109 ASP A C 1
ATOM 798 O O . ASP A 1 109 ? 9.598 -12.459 -6.245 1.00 85.31 109 ASP A O 1
ATOM 802 N N . GLU A 1 110 ? 8.015 -13.461 -4.976 1.00 81.94 110 GLU A N 1
ATOM 803 C CA . GLU A 1 110 ? 8.614 -14.789 -4.829 1.00 81.94 110 GLU A CA 1
ATOM 804 C C . GLU A 1 110 ? 7.918 -15.781 -5.774 1.00 81.94 110 GLU A C 1
ATOM 806 O O . GLU A 1 110 ? 6.755 -16.139 -5.586 1.00 81.94 110 GLU A O 1
ATOM 811 N N . PHE A 1 111 ? 8.650 -16.331 -6.742 1.00 72.38 111 PHE A N 1
ATOM 812 C CA . PHE A 1 111 ? 8.061 -17.252 -7.713 1.00 72.38 111 PHE A CA 1
ATOM 813 C C . PHE A 1 111 ? 7.326 -18.446 -7.092 1.00 72.38 111 PHE A C 1
ATOM 815 O O . PHE A 1 111 ? 7.846 -19.192 -6.246 1.00 72.38 111 PHE A O 1
ATOM 822 N N . GLY A 1 112 ? 6.108 -18.663 -7.593 1.00 64.00 112 GLY A N 1
ATOM 823 C CA . GLY A 1 112 ? 5.247 -19.773 -7.203 1.00 64.00 112 GLY A CA 1
ATOM 824 C C . GLY A 1 112 ? 4.556 -19.584 -5.851 1.00 64.00 112 GLY A C 1
ATOM 825 O O . GLY A 1 112 ? 4.062 -20.567 -5.299 1.00 64.00 112 GLY A O 1
ATOM 826 N N . VAL A 1 113 ? 4.525 -18.367 -5.297 1.00 66.62 113 VAL A N 1
ATOM 827 C CA . VAL A 1 113 ? 3.790 -18.055 -4.065 1.00 66.62 113 VAL A CA 1
ATOM 828 C C . VAL A 1 113 ? 3.079 -16.713 -4.192 1.00 66.62 113 VAL A C 1
ATOM 830 O O . VAL A 1 113 ? 3.680 -15.742 -4.610 1.00 66.62 113 VAL A O 1
ATOM 833 N N . ALA A 1 114 ? 1.835 -16.621 -3.719 1.00 62.22 114 ALA A N 1
ATOM 834 C CA . ALA A 1 114 ? 1.071 -15.373 -3.632 1.00 62.22 114 ALA A CA 1
ATOM 835 C C . ALA A 1 114 ? 1.579 -14.378 -2.551 1.00 62.22 114 ALA A C 1
ATOM 837 O O . ALA A 1 114 ? 0.785 -13.699 -1.902 1.00 62.22 114 ALA A O 1
ATOM 838 N N . ARG A 1 115 ? 2.893 -14.273 -2.306 1.00 62.03 115 ARG A N 1
ATOM 839 C CA . ARG A 1 115 ? 3.473 -13.389 -1.274 1.00 62.03 115 ARG A CA 1
ATOM 840 C C . ARG A 1 115 ? 4.136 -12.175 -1.909 1.00 62.03 115 ARG A C 1
ATOM 842 O O . ARG A 1 115 ? 5.333 -12.185 -2.168 1.00 62.03 115 ARG A O 1
ATOM 849 N N . HIS A 1 116 ? 3.368 -11.110 -2.088 1.00 75.75 116 HIS A N 1
ATOM 850 C CA . HIS A 1 116 ? 3.851 -9.925 -2.788 1.00 75.75 116 HIS A CA 1
ATOM 851 C C . HIS A 1 116 ? 3.885 -8.709 -1.872 1.00 75.75 116 HIS A C 1
ATOM 853 O O . HIS A 1 116 ? 2.978 -8.489 -1.064 1.00 75.75 116 HIS A O 1
ATOM 859 N N . LEU A 1 117 ? 4.920 -7.898 -2.065 1.00 88.75 117 LEU A N 1
ATOM 860 C CA . LEU A 1 117 ? 4.885 -6.473 -1.776 1.00 88.75 117 LEU A CA 1
ATOM 861 C C . LEU A 1 117 ? 4.535 -5.755 -3.083 1.00 88.75 117 LEU A C 1
ATOM 863 O O . LEU A 1 117 ? 5.305 -5.834 -4.041 1.00 88.75 117 LEU A O 1
ATOM 867 N N . TYR A 1 118 ? 3.415 -5.035 -3.114 1.00 84.62 118 TYR A N 1
ATOM 868 C CA . TYR A 1 118 ? 3.047 -4.168 -4.237 1.00 84.62 118 TYR A CA 1
ATOM 869 C C . TYR A 1 118 ? 3.124 -2.710 -3.824 1.00 84.62 118 TYR A C 1
ATOM 871 O O . TYR A 1 118 ? 2.707 -2.362 -2.721 1.00 84.62 118 TYR A O 1
ATOM 879 N N . ILE A 1 119 ? 3.567 -1.853 -4.737 1.00 90.00 119 ILE A N 1
ATOM 880 C CA . ILE A 1 119 ? 3.435 -0.403 -4.621 1.00 90.00 119 ILE A CA 1
ATOM 881 C C . ILE A 1 119 ? 2.753 0.094 -5.895 1.00 90.00 119 ILE A C 1
ATOM 883 O O . ILE A 1 119 ? 3.355 0.116 -6.971 1.00 90.00 119 ILE A O 1
ATOM 887 N N . LYS A 1 120 ? 1.480 0.483 -5.780 1.00 88.00 120 LYS A N 1
ATOM 888 C CA . LYS A 1 120 ? 0.724 1.083 -6.888 1.00 88.00 120 LYS A CA 1
ATOM 889 C C . LYS A 1 120 ? 1.251 2.468 -7.226 1.00 88.00 120 LYS A C 1
ATOM 891 O O . LYS A 1 120 ? 1.784 3.175 -6.364 1.00 88.00 120 LYS A O 1
ATOM 896 N N . ASN A 1 121 ? 0.995 2.912 -8.454 1.00 79.75 121 ASN A N 1
ATOM 897 C CA . ASN A 1 121 ? 1.130 4.327 -8.781 1.00 79.75 121 ASN A CA 1
ATOM 898 C C . ASN A 1 121 ? 0.280 5.180 -7.806 1.00 79.75 121 ASN A C 1
ATOM 900 O O . ASN A 1 121 ? -0.866 4.846 -7.510 1.00 79.75 121 ASN A O 1
ATOM 904 N N . GLY A 1 122 ? 0.865 6.236 -7.234 1.00 83.81 122 GLY A N 1
ATOM 905 C CA . GLY A 1 122 ? 0.274 6.997 -6.118 1.00 83.81 122 GLY A CA 1
ATOM 906 C C . GLY A 1 122 ? 0.616 6.483 -4.705 1.00 83.81 122 GLY A C 1
ATOM 907 O O . GLY A 1 122 ? 0.212 7.100 -3.711 1.00 83.81 122 GLY A O 1
ATOM 908 N N . GLY A 1 123 ? 1.388 5.395 -4.594 1.00 89.19 123 GLY A N 1
ATOM 909 C CA . GLY A 1 123 ? 2.078 4.969 -3.370 1.00 89.19 123 GLY A CA 1
ATOM 910 C C . GLY A 1 123 ? 1.299 4.043 -2.432 1.00 89.19 123 GLY A C 1
ATOM 911 O O . GLY A 1 123 ? 1.776 3.771 -1.332 1.00 89.19 123 GLY A O 1
ATOM 912 N N . ASN A 1 124 ? 0.114 3.560 -2.819 1.00 93.38 124 ASN A N 1
ATOM 913 C CA . ASN A 1 124 ? -0.611 2.580 -2.005 1.00 93.38 124 ASN A CA 1
ATOM 914 C C . ASN A 1 124 ? 0.168 1.261 -1.988 1.00 93.38 124 ASN A C 1
ATOM 916 O O . ASN A 1 124 ? 0.527 0.742 -3.046 1.00 93.38 124 ASN A O 1
ATOM 920 N N . THR A 1 125 ? 0.425 0.742 -0.790 1.00 94.69 125 THR A N 1
ATOM 921 C CA . THR A 1 125 ? 1.290 -0.417 -0.572 1.00 94.69 125 THR A CA 1
ATOM 922 C C . THR A 1 125 ? 0.491 -1.594 -0.025 1.00 94.69 125 THR A C 1
ATOM 924 O O . THR A 1 125 ? -0.239 -1.443 0.953 1.00 94.69 125 THR A O 1
ATOM 927 N N . GLY A 1 126 ? 0.635 -2.764 -0.640 1.00 92.94 126 GLY A N 1
ATOM 928 C CA . GLY A 1 126 ? -0.021 -3.998 -0.206 1.00 92.94 126 GLY A CA 1
ATOM 929 C C . GLY A 1 126 ? 0.988 -5.073 0.169 1.00 92.94 126 GLY A C 1
ATOM 930 O O . GLY A 1 126 ? 1.998 -5.219 -0.518 1.00 92.94 126 GLY A O 1
ATOM 931 N N . ILE A 1 127 ? 0.711 -5.831 1.232 1.00 92.25 127 ILE A N 1
ATOM 932 C CA . ILE A 1 127 ? 1.447 -7.051 1.590 1.00 92.25 127 ILE A CA 1
ATOM 933 C C . ILE A 1 127 ? 0.486 -8.234 1.523 1.00 92.25 127 ILE A C 1
ATOM 935 O O . ILE A 1 127 ? -0.455 -8.313 2.309 1.00 92.25 127 ILE A O 1
ATOM 939 N N . GLY A 1 128 ? 0.711 -9.147 0.579 1.00 89.69 128 GLY A N 1
ATOM 940 C CA . GLY A 1 128 ? -0.117 -10.345 0.384 1.00 89.69 128 GLY A CA 1
ATOM 941 C C . GLY A 1 128 ? -1.516 -10.086 -0.195 1.00 89.69 128 GLY A C 1
ATOM 942 O O . GLY A 1 128 ? -2.269 -11.034 -0.383 1.00 89.69 128 GLY A O 1
ATOM 943 N N . ARG A 1 129 ? -1.859 -8.829 -0.500 1.00 87.88 129 ARG A N 1
ATOM 944 C CA . ARG A 1 129 ? -3.082 -8.419 -1.208 1.00 87.88 129 ARG A CA 1
ATOM 945 C C . ARG A 1 129 ? -2.835 -7.175 -2.047 1.00 87.88 129 ARG A C 1
ATOM 947 O O . ARG A 1 129 ? -1.938 -6.383 -1.755 1.00 87.88 129 ARG A O 1
ATOM 954 N N . ASN A 1 130 ? -3.663 -6.996 -3.068 1.00 87.94 130 ASN A N 1
ATOM 955 C CA . ASN A 1 130 ? -3.684 -5.797 -3.892 1.00 87.94 130 ASN A CA 1
ATOM 956 C C . ASN A 1 130 ? -4.357 -4.647 -3.108 1.00 87.94 130 ASN A C 1
ATOM 958 O O . ASN A 1 130 ? -5.520 -4.804 -2.748 1.00 87.94 130 ASN A O 1
ATOM 962 N N . PRO A 1 131 ? -3.688 -3.511 -2.826 1.00 91.56 131 PRO A N 1
ATOM 963 C CA . PRO A 1 131 ? -4.283 -2.455 -2.010 1.00 91.56 131 PRO A CA 1
ATOM 964 C C . PRO A 1 131 ? -5.351 -1.690 -2.803 1.00 91.56 131 PRO A C 1
ATOM 966 O O . PRO A 1 131 ? -5.060 -1.165 -3.886 1.00 91.56 131 PRO A O 1
ATOM 969 N N . THR A 1 132 ? -6.577 -1.602 -2.291 1.00 91.38 132 THR A N 1
ATOM 970 C CA . THR A 1 132 ? -7.737 -1.050 -3.019 1.00 91.38 132 THR A CA 1
ATOM 971 C C . THR A 1 132 ? -8.277 0.255 -2.441 1.00 91.38 132 THR A C 1
ATOM 973 O O . THR A 1 132 ? -8.754 1.087 -3.209 1.00 91.38 132 THR A O 1
ATOM 976 N N . ALA A 1 133 ? -8.141 0.489 -1.136 1.00 92.88 133 ALA A N 1
ATOM 977 C CA . ALA A 1 133 ? -8.693 1.661 -0.456 1.00 92.88 133 ALA A CA 1
ATOM 978 C C . ALA A 1 133 ? -7.661 2.415 0.396 1.00 92.88 133 ALA A C 1
ATOM 980 O O . ALA A 1 133 ? -7.600 3.645 0.359 1.00 92.88 133 ALA A O 1
ATOM 981 N N . ASN A 1 134 ? -6.818 1.703 1.145 1.00 94.12 134 ASN A N 1
ATOM 982 C CA . ASN A 1 134 ? -5.928 2.303 2.136 1.00 94.12 134 ASN A CA 1
ATOM 983 C C . ASN A 1 134 ? -4.499 2.490 1.601 1.00 94.12 134 ASN A C 1
ATOM 985 O O . ASN A 1 134 ? -4.039 1.797 0.691 1.00 94.12 134 ASN A O 1
ATOM 989 N N . LYS A 1 135 ? -3.743 3.423 2.206 1.00 94.44 135 LYS A N 1
ATOM 990 C CA . LYS A 1 135 ? -2.314 3.612 1.881 1.00 94.44 135 LYS A CA 1
ATOM 991 C C . LYS A 1 135 ? -1.467 2.382 2.193 1.00 94.44 135 LYS A C 1
ATOM 993 O O . LYS A 1 135 ? -0.458 2.172 1.523 1.00 94.44 135 LYS A O 1
ATOM 998 N N . PHE A 1 136 ? -1.878 1.591 3.178 1.00 94.94 136 PHE A N 1
ATOM 999 C CA . PHE A 1 136 ? -1.230 0.344 3.541 1.00 94.94 136 PHE A CA 1
ATOM 1000 C C . PHE A 1 136 ? -2.283 -0.722 3.846 1.00 94.94 136 PHE A C 1
ATOM 1002 O O . PHE A 1 136 ? -3.139 -0.504 4.700 1.00 94.94 136 PHE A O 1
ATOM 1009 N N . GLU A 1 137 ? -2.216 -1.858 3.154 1.00 94.06 137 GLU A N 1
ATOM 1010 C CA . GLU A 1 137 ? -3.111 -3.001 3.352 1.00 94.06 137 GLU A CA 1
ATOM 1011 C C . GLU A 1 137 ? -2.308 -4.290 3.510 1.00 94.06 137 GLU A C 1
ATOM 1013 O O . GLU A 1 137 ? -1.330 -4.521 2.798 1.00 94.06 137 GLU A O 1
ATOM 1018 N N . VAL A 1 138 ? -2.725 -5.141 4.444 1.00 94.00 138 VAL A N 1
ATOM 1019 C CA . VAL A 1 138 ? -2.053 -6.409 4.740 1.00 94.00 138 VAL A CA 1
ATOM 1020 C C . VAL A 1 138 ? -3.078 -7.528 4.712 1.00 94.00 138 VAL A C 1
ATOM 1022 O O . VAL A 1 138 ? -4.111 -7.448 5.371 1.00 94.00 138 VAL A O 1
ATOM 1025 N N . GLU A 1 139 ? -2.777 -8.576 3.957 1.00 92.06 139 GLU A N 1
ATOM 1026 C CA . GLU A 1 139 ? -3.485 -9.847 4.025 1.00 92.06 139 GLU A CA 1
ATOM 1027 C C . GLU A 1 139 ? -2.958 -10.625 5.237 1.00 92.06 139 GLU A C 1
ATOM 1029 O O . GLU A 1 139 ? -1.843 -11.152 5.226 1.00 92.06 139 GLU A O 1
ATOM 1034 N N . GLY A 1 140 ? -3.744 -10.656 6.313 1.00 90.50 140 GLY A N 1
ATOM 1035 C CA . GLY A 1 140 ? -3.412 -11.370 7.545 1.00 90.50 140 GLY A CA 1
ATOM 1036 C C . GLY A 1 140 ? -2.859 -10.476 8.656 1.00 90.50 140 GLY A C 1
ATOM 1037 O O . GLY A 1 140 ? -3.340 -9.370 8.898 1.00 90.50 140 GLY A O 1
ATOM 1038 N N . ASN A 1 141 ? -1.884 -10.991 9.409 1.00 89.50 141 ASN A N 1
ATOM 1039 C CA . ASN A 1 141 ? -1.411 -10.360 10.642 1.00 89.50 141 ASN A CA 1
ATOM 1040 C C . ASN A 1 141 ? -0.311 -9.319 10.383 1.00 89.50 141 ASN A C 1
ATOM 1042 O O . ASN A 1 141 ? 0.651 -9.583 9.665 1.00 89.50 141 ASN A O 1
ATOM 1046 N N . ALA A 1 142 ? -0.385 -8.186 11.083 1.00 91.56 142 ALA A N 1
ATOM 1047 C CA . ALA A 1 142 ? 0.694 -7.208 11.190 1.00 91.56 142 ALA A CA 1
ATOM 1048 C C . ALA A 1 142 ? 1.033 -6.970 12.667 1.00 91.56 142 ALA A C 1
ATOM 1050 O O . ALA A 1 142 ? 0.139 -6.852 13.505 1.00 91.56 142 ALA A O 1
ATOM 1051 N N . SER A 1 143 ? 2.322 -6.885 13.005 1.00 90.56 143 SER A N 1
ATOM 1052 C CA . SER A 1 143 ? 2.762 -6.725 14.394 1.00 90.56 143 SER A CA 1
ATOM 1053 C C . SER A 1 143 ? 3.851 -5.676 14.544 1.00 90.56 143 SER A C 1
ATOM 1055 O O . SER A 1 143 ? 4.773 -5.602 13.733 1.00 90.56 143 SER A O 1
ATOM 1057 N N . LYS A 1 144 ? 3.796 -4.942 15.653 1.00 92.44 144 LYS A N 1
ATOM 1058 C CA . LYS A 1 144 ? 4.926 -4.173 16.173 1.00 92.44 144 LYS A CA 1
ATOM 1059 C C . LYS A 1 144 ? 5.607 -4.972 17.279 1.00 92.44 144 LYS A C 1
ATOM 1061 O O . LYS A 1 144 ? 4.962 -5.756 17.967 1.00 92.44 144 LYS A O 1
ATOM 1066 N N . THR A 1 145 ? 6.889 -4.719 17.508 1.00 91.62 145 THR A N 1
ATOM 1067 C CA . THR A 1 145 ? 7.662 -5.380 18.573 1.00 91.62 145 THR A CA 1
ATOM 1068 C 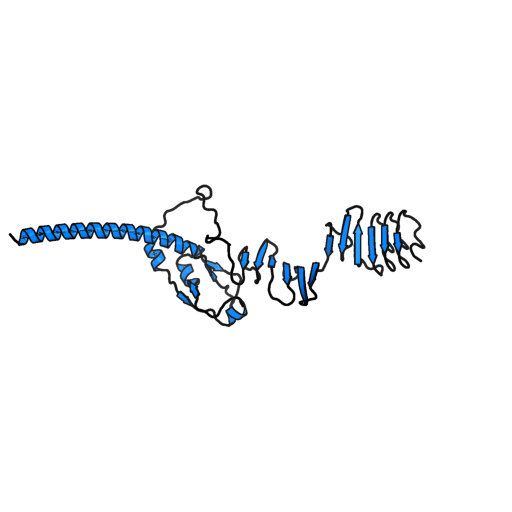C . THR A 1 145 ? 7.277 -4.935 19.989 1.00 91.62 145 THR A C 1
ATOM 1070 O O . THR A 1 145 ? 7.714 -5.549 20.957 1.00 91.62 145 THR A O 1
ATOM 1073 N N . THR A 1 146 ? 6.467 -3.881 20.139 1.00 89.38 146 THR A N 1
ATOM 1074 C CA . THR A 1 146 ? 6.021 -3.348 21.436 1.00 89.38 146 THR A CA 1
ATOM 1075 C C . THR A 1 146 ? 4.498 -3.236 21.509 1.00 89.38 146 THR A C 1
ATOM 1077 O O . THR A 1 146 ? 3.834 -2.966 20.506 1.00 89.38 146 THR A O 1
ATOM 1080 N N . ALA A 1 147 ? 3.946 -3.411 22.716 1.00 85.50 147 ALA A N 1
ATOM 1081 C CA . ALA A 1 147 ? 2.508 -3.466 23.008 1.00 85.50 147 ALA A CA 1
ATOM 1082 C C . ALA A 1 147 ? 1.817 -2.085 22.994 1.00 85.50 147 ALA A C 1
ATOM 1084 O O . ALA A 1 147 ? 1.213 -1.658 23.974 1.00 85.50 147 ALA A O 1
ATOM 1085 N N . THR A 1 148 ? 1.930 -1.352 21.890 1.00 85.19 148 THR A N 1
ATOM 1086 C CA . THR A 1 148 ? 1.332 -0.017 21.723 1.00 85.19 148 THR A CA 1
ATOM 1087 C C . THR A 1 148 ? 0.506 0.049 20.438 1.00 85.19 148 THR A C 1
ATOM 1089 O O . THR A 1 148 ? 0.757 -0.711 19.506 1.00 85.19 148 THR A O 1
ATOM 1092 N N . ALA A 1 149 ? -0.445 0.980 20.345 1.00 86.81 149 ALA A N 1
ATOM 1093 C CA . ALA A 1 149 ? -1.161 1.260 19.096 1.00 86.81 149 ALA A CA 1
ATOM 1094 C C . ALA A 1 149 ? -0.234 1.893 18.042 1.00 86.81 149 ALA A C 1
ATOM 1096 O O . ALA A 1 149 ? 0.820 2.444 18.378 1.00 86.81 149 ALA A O 1
ATOM 1097 N N . TRP A 1 150 ? -0.594 1.825 16.761 1.00 90.25 150 TRP A N 1
ATOM 1098 C CA . TRP A 1 150 ? 0.047 2.661 15.741 1.00 90.25 150 TRP A CA 1
ATOM 1099 C C . TRP A 1 150 ? -0.149 4.137 16.112 1.00 90.25 150 TRP A C 1
ATOM 1101 O O . TRP A 1 150 ? -1.242 4.538 16.504 1.00 90.25 150 TRP A O 1
ATOM 1111 N N . LEU A 1 151 ? 0.933 4.919 16.095 1.00 90.88 151 LEU A N 1
ATOM 1112 C CA . LEU A 1 151 ? 0.892 6.292 16.595 1.00 90.88 151 LEU A CA 1
ATOM 1113 C C . LEU A 1 151 ? 0.107 7.180 15.627 1.00 90.88 151 LEU A C 1
ATOM 1115 O O . LEU A 1 151 ? 0.407 7.215 14.437 1.00 90.88 151 LEU A O 1
ATOM 1119 N N . ALA A 1 152 ? -0.844 7.939 16.167 1.00 92.50 152 ALA A N 1
ATOM 1120 C CA . ALA A 1 152 ? -1.539 9.009 15.467 1.00 92.50 152 ALA A CA 1
ATOM 1121 C C . ALA A 1 152 ? -1.200 10.353 16.128 1.00 92.50 152 ALA A C 1
ATOM 1123 O O . ALA A 1 152 ? -1.251 10.489 17.354 1.00 92.50 152 ALA A O 1
ATOM 1124 N N . ASN A 1 153 ? -0.850 11.356 15.321 1.00 96.38 153 ASN A N 1
ATOM 1125 C CA . ASN A 1 153 ? -0.568 12.700 15.821 1.00 96.38 153 ASN A CA 1
ATOM 1126 C C . ASN A 1 153 ? -1.866 13.334 16.351 1.00 96.38 153 ASN A C 1
ATOM 1128 O O . ASN A 1 153 ? -2.862 13.383 15.637 1.00 96.38 153 ASN A O 1
ATOM 1132 N N . SER A 1 154 ? -1.864 13.826 17.597 1.00 95.94 154 SER A N 1
ATOM 1133 C CA . SER A 1 154 ? -3.087 14.293 18.284 1.00 95.94 154 SER A CA 1
ATOM 1134 C C . SER A 1 154 ? -2.867 15.545 19.159 1.00 95.94 154 SER A C 1
ATOM 1136 O O . SER A 1 154 ? -3.565 15.766 20.151 1.00 95.94 154 SER A O 1
ATOM 1138 N N . ASP A 1 155 ? -1.881 16.376 18.810 1.00 98.12 155 ASP A N 1
ATOM 1139 C CA . ASP A 1 155 ? -1.531 17.615 19.526 1.00 98.12 155 ASP A CA 1
ATOM 1140 C C . ASP A 1 155 ? -2.646 18.682 19.419 1.00 98.12 155 ASP A C 1
ATOM 1142 O O . ASP A 1 155 ? -3.348 18.760 18.413 1.00 98.12 155 ASP A O 1
ATOM 1146 N N . LYS A 1 156 ? -2.822 19.543 20.433 1.00 97.88 156 LYS A N 1
ATOM 1147 C CA . LYS A 1 156 ? -3.828 20.624 20.389 1.00 97.88 156 LYS A CA 1
ATOM 1148 C C . LYS A 1 156 ? -3.583 21.599 19.230 1.00 97.88 156 LYS A C 1
ATOM 1150 O O . LYS A 1 156 ? -4.539 22.123 18.675 1.00 97.88 156 LYS A O 1
ATOM 1155 N N . ARG A 1 157 ? -2.323 21.836 18.845 1.00 98.06 157 ARG A N 1
ATOM 1156 C CA . ARG A 1 157 ? -1.947 22.778 17.771 1.00 98.06 157 ARG A CA 1
ATOM 1157 C C . ARG A 1 157 ? -2.411 22.339 16.385 1.00 98.06 157 ARG A C 1
ATOM 1159 O O . ARG A 1 157 ? -2.507 23.175 15.497 1.00 98.06 157 ARG A O 1
ATOM 1166 N N . ILE A 1 158 ? -2.682 21.048 16.207 1.00 97.81 158 ILE A N 1
ATOM 1167 C CA . ILE A 1 158 ? -3.180 20.482 14.948 1.00 97.81 158 ILE A CA 1
ATOM 1168 C C . ILE A 1 158 ? -4.697 20.239 14.988 1.00 97.81 158 ILE A C 1
ATOM 1170 O O . ILE A 1 158 ? -5.218 19.510 14.151 1.00 97.81 158 ILE A O 1
ATOM 1174 N N . LYS A 1 159 ? -5.403 20.813 15.976 1.00 97.81 159 LYS A N 1
ATOM 1175 C CA . LYS A 1 159 ? -6.846 20.648 16.187 1.00 97.81 159 LYS A CA 1
ATOM 1176 C C . LYS A 1 159 ? -7.553 21.999 16.213 1.00 97.81 159 LYS A C 1
ATOM 1178 O O . LYS A 1 159 ? -7.100 22.943 16.858 1.00 97.81 159 LYS A O 1
ATOM 1183 N N . THR A 1 160 ? -8.709 22.054 15.572 1.00 97.75 160 THR A N 1
ATOM 1184 C CA . THR A 1 160 ? -9.651 23.180 15.593 1.00 97.75 160 THR A CA 1
ATOM 1185 C C . THR A 1 160 ? -11.041 22.653 15.940 1.00 97.75 160 THR A C 1
ATOM 1187 O O . THR A 1 160 ? -11.249 21.447 15.872 1.00 97.75 160 THR A O 1
ATOM 1190 N N . ASP A 1 161 ? -11.970 23.537 16.318 1.00 97.69 161 ASP A N 1
ATOM 1191 C CA . ASP A 1 161 ? -13.364 23.170 16.640 1.00 97.69 161 ASP A CA 1
ATOM 1192 C C . ASP A 1 161 ? -13.481 22.016 17.662 1.00 97.69 161 ASP A C 1
ATOM 1194 O O . ASP A 1 161 ? -14.111 20.987 17.441 1.00 97.69 161 ASP A O 1
ATOM 1198 N N . ILE A 1 162 ? -12.783 22.161 18.795 1.00 97.94 162 ILE A N 1
ATOM 1199 C CA . ILE A 1 162 ? -12.770 21.144 19.853 1.00 97.94 162 ILE A CA 1
ATOM 1200 C C . ILE A 1 162 ? -14.071 21.248 20.658 1.00 97.94 162 ILE A C 1
ATOM 1202 O O . ILE A 1 162 ? -14.264 22.224 21.384 1.00 97.94 162 ILE A O 1
ATOM 1206 N N . GLN A 1 163 ? -14.915 20.221 20.566 1.00 96.94 163 GLN A N 1
ATOM 1207 C CA . GLN A 1 163 ? -16.199 20.116 21.268 1.00 96.94 163 GLN A CA 1
ATOM 1208 C C . GLN A 1 163 ? -16.196 18.969 22.292 1.00 96.94 163 GLN A C 1
ATOM 1210 O O . GLN A 1 163 ? -15.349 18.072 22.245 1.00 96.94 163 GLN A O 1
ATOM 1215 N N . ASN A 1 164 ? -17.139 19.010 23.237 1.00 96.19 164 ASN A N 1
ATOM 1216 C CA . ASN A 1 164 ? -17.364 17.905 24.168 1.00 96.19 164 ASN A CA 1
ATOM 1217 C C . ASN A 1 164 ? -18.096 16.752 23.468 1.00 96.19 164 ASN A C 1
ATOM 1219 O O . ASN A 1 164 ? -18.867 16.964 22.538 1.00 96.19 164 ASN A O 1
ATOM 1223 N N . ILE A 1 165 ? -17.871 15.528 23.949 1.00 96.31 165 ILE A N 1
ATOM 1224 C CA . ILE A 1 165 ? -18.696 14.372 23.586 1.00 96.31 165 ILE A CA 1
ATOM 1225 C C . ILE A 1 165 ? -19.861 14.328 24.572 1.00 96.31 165 ILE A C 1
ATOM 1227 O O . ILE A 1 165 ? -19.659 13.971 25.734 1.00 96.31 165 ILE A O 1
ATOM 1231 N N . ASP A 1 166 ? -21.050 14.686 24.103 1.00 93.12 166 ASP A N 1
ATOM 1232 C CA . ASP A 1 166 ? -22.295 14.630 24.869 1.00 93.12 166 ASP A CA 1
ATOM 1233 C C . ASP A 1 166 ? -23.113 13.378 24.487 1.00 93.12 166 ASP A C 1
ATOM 1235 O O . ASP A 1 166 ? -22.849 12.734 23.471 1.00 93.12 166 ASP A O 1
ATOM 1239 N N . ASN A 1 167 ? -24.106 13.008 25.306 1.00 94.12 167 ASN A N 1
ATOM 1240 C CA . ASN A 1 167 ? -24.988 11.842 25.094 1.00 94.12 167 ASN A CA 1
ATOM 1241 C C . ASN A 1 167 ? -24.241 10.507 24.914 1.00 94.12 167 ASN A C 1
ATOM 1243 O O . ASN A 1 167 ? -24.698 9.601 24.213 1.00 94.12 167 ASN A O 1
ATOM 1247 N N . SER A 1 168 ? -23.082 10.366 25.560 1.00 96.56 168 SER A N 1
ATOM 1248 C CA . SER A 1 168 ? -22.180 9.237 25.328 1.00 96.56 168 SER A CA 1
ATOM 1249 C C . SER A 1 168 ? -22.816 7.880 25.657 1.00 96.56 168 SER A C 1
ATOM 1251 O O . SER A 1 168 ? -22.606 6.916 24.920 1.00 96.56 168 SER A O 1
ATOM 1253 N N . PHE A 1 169 ? -23.662 7.816 26.695 1.00 95.19 169 PHE A N 1
ATOM 1254 C CA . PHE A 1 169 ? -24.420 6.615 27.057 1.00 95.19 169 PHE A CA 1
ATOM 1255 C C . PHE A 1 169 ? -25.396 6.187 25.953 1.00 95.19 169 PHE A C 1
ATOM 1257 O O . PHE A 1 169 ? -25.424 5.022 25.564 1.00 95.19 169 PHE A O 1
ATOM 1264 N N . GLU A 1 170 ? -26.165 7.126 25.400 1.00 96.00 170 GLU A N 1
ATOM 1265 C CA . GLU A 1 170 ? -27.117 6.833 24.324 1.00 96.00 170 GLU A CA 1
ATOM 1266 C C . GLU A 1 170 ? -26.410 6.347 23.058 1.00 96.00 170 GLU A C 1
ATOM 1268 O O . GLU A 1 170 ? -26.918 5.463 22.370 1.00 96.00 170 GLU A O 1
ATOM 1273 N N . ILE A 1 171 ? -25.232 6.903 22.760 1.00 96.62 171 ILE A N 1
ATOM 1274 C CA . ILE A 1 171 ? -24.420 6.496 21.611 1.00 96.62 171 ILE A CA 1
ATOM 1275 C C . ILE A 1 171 ? -23.949 5.047 21.780 1.00 96.62 171 ILE A C 1
ATOM 1277 O O . ILE A 1 171 ? -24.187 4.230 20.891 1.00 96.62 171 ILE A O 1
ATOM 1281 N N . ILE A 1 172 ? -23.329 4.693 22.916 1.00 96.12 172 ILE A N 1
ATOM 1282 C CA . ILE A 1 172 ? -22.813 3.325 23.107 1.00 96.12 172 ILE A CA 1
ATOM 1283 C C . ILE A 1 172 ? -23.926 2.277 23.180 1.00 96.12 172 ILE A C 1
ATOM 1285 O O . ILE A 1 172 ? -23.724 1.156 22.725 1.00 96.12 172 ILE A O 1
ATOM 1289 N N . MET A 1 173 ? -25.109 2.633 23.690 1.00 97.12 173 MET A N 1
ATOM 1290 C CA . MET A 1 173 ? -26.244 1.710 23.791 1.00 97.12 173 MET A CA 1
ATOM 1291 C C . MET A 1 173 ? -26.884 1.380 22.436 1.00 97.12 173 MET A C 1
ATOM 1293 O O . MET A 1 173 ? -27.616 0.397 22.341 1.00 97.12 173 MET A O 1
ATOM 1297 N N . LYS A 1 174 ? -26.609 2.167 21.387 1.00 97.44 174 LYS A N 1
ATOM 1298 C CA . LYS A 1 174 ? -27.020 1.863 20.005 1.00 97.44 174 LYS A CA 1
ATOM 1299 C C . LYS A 1 174 ? -26.072 0.892 19.299 1.00 97.44 174 LYS A C 1
ATOM 1301 O O . LYS A 1 174 ? -26.425 0.365 18.249 1.00 97.44 174 LYS A O 1
ATOM 1306 N N . LEU A 1 175 ? -24.871 0.668 19.835 1.00 97.25 175 LEU A N 1
ATOM 1307 C CA . LEU A 1 175 ? -23.909 -0.253 19.240 1.00 97.25 175 LEU A CA 1
ATOM 1308 C C . LEU A 1 175 ? -24.293 -1.705 19.529 1.00 97.25 175 LEU A C 1
ATOM 1310 O O . LEU A 1 175 ? -24.676 -2.054 20.643 1.00 97.25 175 LEU A O 1
ATOM 1314 N N . HIS A 1 176 ? -24.097 -2.569 18.535 1.00 97.56 176 HIS A N 1
ATOM 1315 C CA . HIS A 1 176 ? -24.374 -4.000 18.623 1.00 97.56 176 HIS A CA 1
ATOM 1316 C C . HIS A 1 176 ? -23.098 -4.813 18.337 1.00 97.56 176 HIS A C 1
ATOM 1318 O O . HIS A 1 176 ? -22.809 -5.140 17.185 1.00 97.56 176 HIS A O 1
ATOM 1324 N N . PRO A 1 177 ? -22.274 -5.113 19.363 1.00 97.75 177 PRO A N 1
ATOM 1325 C CA . PRO A 1 177 ? -21.145 -6.024 19.210 1.00 97.75 177 PRO A CA 1
ATOM 1326 C C . PRO A 1 177 ? -21.637 -7.441 18.898 1.00 97.75 177 PRO A C 1
ATOM 1328 O O . PRO A 1 177 ? -22.512 -7.967 19.587 1.00 97.75 177 PRO A O 1
ATOM 1331 N N . VAL A 1 178 ? -21.031 -8.091 17.907 1.00 98.38 178 VAL A N 1
ATOM 1332 C CA . VAL A 1 178 ? -21.400 -9.436 17.453 1.00 98.38 178 VAL A CA 1
ATOM 1333 C C . VAL A 1 178 ? -20.205 -10.387 17.463 1.00 98.38 178 VAL A C 1
ATOM 1335 O O . VAL A 1 178 ? -19.042 -9.982 17.404 1.00 98.38 178 VAL A O 1
ATOM 1338 N N . LYS A 1 179 ? -20.503 -11.689 17.493 1.00 98.25 179 LYS A N 1
ATOM 1339 C CA . LYS A 1 179 ? -19.553 -12.754 17.152 1.00 98.25 179 LYS A CA 1
ATOM 1340 C C . LYS A 1 179 ? -19.966 -13.381 15.823 1.00 98.25 179 LYS A C 1
ATOM 1342 O O . LYS A 1 179 ? -21.146 -13.665 15.629 1.00 98.25 179 LYS A O 1
ATOM 1347 N N . PHE A 1 180 ? -19.023 -13.622 14.924 1.00 98.25 180 PHE A N 1
ATOM 1348 C CA . PHE A 1 180 ? -19.318 -14.102 13.572 1.00 98.25 180 PHE A CA 1
ATOM 1349 C C . PHE A 1 180 ? -18.201 -14.998 13.025 1.00 98.25 180 PHE A C 1
ATOM 1351 O O . PHE A 1 180 ? -17.134 -15.114 13.624 1.00 98.25 180 PHE A O 1
ATOM 1358 N N . ARG A 1 181 ? -18.459 -15.652 11.891 1.00 98.06 181 ARG A N 1
ATOM 1359 C CA . ARG A 1 181 ? -17.473 -16.390 11.086 1.00 98.06 181 ARG A CA 1
ATOM 1360 C C . ARG A 1 181 ? -17.558 -15.879 9.652 1.00 98.06 181 ARG A C 1
ATOM 1362 O O . ARG A 1 181 ? -18.650 -15.535 9.202 1.00 98.06 181 ARG A O 1
ATOM 1369 N N . TYR A 1 182 ? -16.437 -15.857 8.941 1.00 97.38 182 TYR A N 1
ATOM 1370 C CA . TYR A 1 182 ? -16.446 -15.568 7.509 1.00 97.38 182 TYR A CA 1
ATOM 1371 C C . TYR A 1 182 ? -16.987 -16.763 6.720 1.00 97.38 182 TYR A C 1
ATOM 1373 O O . TYR A 1 182 ? -16.769 -17.917 7.094 1.00 97.38 182 TYR A O 1
ATOM 1381 N N . ASN A 1 183 ? -17.696 -16.479 5.627 1.00 95.75 183 ASN A N 1
ATOM 1382 C CA . ASN A 1 183 ? -18.172 -17.511 4.710 1.00 95.75 183 ASN A CA 1
ATOM 1383 C C . ASN A 1 183 ? -17.015 -18.086 3.866 1.00 95.75 183 ASN A C 1
ATOM 1385 O O . ASN A 1 183 ? -15.914 -17.533 3.829 1.00 95.75 183 ASN A O 1
ATOM 1389 N N . ASP A 1 184 ? -17.262 -19.215 3.201 1.00 95.56 184 ASP A N 1
ATOM 1390 C CA . ASP A 1 184 ? -16.224 -19.921 2.445 1.00 95.56 184 ASP A CA 1
ATOM 1391 C C . ASP A 1 184 ? -15.736 -19.145 1.218 1.00 95.56 184 ASP A C 1
ATOM 1393 O O . ASP A 1 184 ? -14.541 -19.165 0.936 1.00 95.56 184 ASP A O 1
ATOM 1397 N N . GLU A 1 185 ? -16.614 -18.413 0.527 1.00 93.56 185 GLU A N 1
ATOM 1398 C CA . GLU A 1 185 ? -16.221 -17.599 -0.632 1.00 93.56 185 GLU A CA 1
ATOM 1399 C C . GLU A 1 185 ? -15.255 -16.474 -0.240 1.00 93.56 185 GLU A C 1
ATOM 1401 O O . GLU A 1 185 ? -14.233 -16.268 -0.893 1.00 93.56 185 GLU A O 1
ATOM 1406 N N . TRP A 1 186 ? -15.507 -15.799 0.884 1.00 94.75 186 TRP A N 1
ATOM 1407 C CA . TRP A 1 186 ? -14.618 -14.760 1.396 1.00 94.75 186 TRP A CA 1
ATOM 1408 C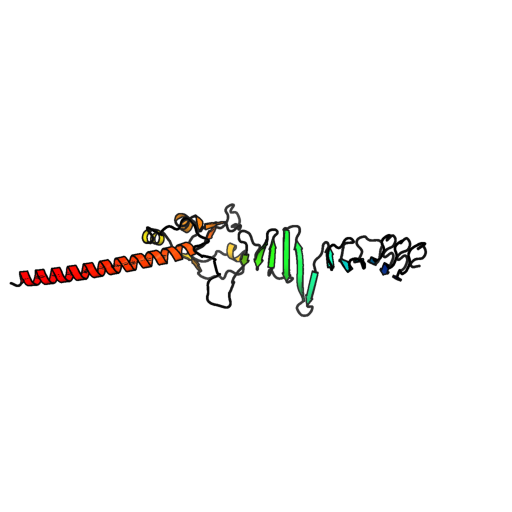 C . TRP A 1 186 ? -13.263 -15.333 1.822 1.00 94.75 186 TRP A C 1
ATOM 1410 O O . TRP A 1 186 ? -12.222 -14.776 1.485 1.00 94.75 186 TRP A O 1
ATOM 1420 N N . LYS A 1 187 ? -13.254 -16.494 2.491 1.00 94.25 187 LYS A N 1
ATOM 1421 C CA . LYS A 1 187 ? -12.012 -17.196 2.861 1.00 94.25 187 LYS A CA 1
ATOM 1422 C C . LYS A 1 187 ? -11.197 -17.648 1.642 1.00 94.25 187 LYS A C 1
ATOM 1424 O O . LYS A 1 187 ? -9.974 -17.666 1.716 1.00 94.25 187 LYS A O 1
ATOM 1429 N N . LYS A 1 188 ? -11.834 -17.997 0.515 1.00 92.12 188 LYS A N 1
ATOM 1430 C CA . LYS A 1 188 ? -11.114 -18.331 -0.732 1.00 92.12 188 LYS A CA 1
ATOM 1431 C C . LYS A 1 188 ? -10.357 -17.128 -1.295 1.00 92.12 188 LYS A C 1
ATOM 1433 O O . LYS A 1 188 ? -9.241 -17.301 -1.774 1.00 92.12 188 LYS A O 1
ATOM 1438 N N . LYS A 1 189 ? -10.954 -15.931 -1.233 1.00 90.06 189 LYS A N 1
ATOM 1439 C CA . LYS A 1 189 ? -10.302 -14.678 -1.652 1.00 90.06 189 LYS A CA 1
ATOM 1440 C C . LYS A 1 189 ? -9.219 -14.224 -0.670 1.00 90.06 189 LYS A C 1
ATOM 1442 O O . LYS A 1 189 ? -8.211 -13.670 -1.094 1.00 90.06 189 LYS A O 1
ATOM 1447 N N . HIS A 1 190 ? -9.410 -14.518 0.615 1.00 91.75 190 HIS A N 1
ATOM 1448 C CA . HIS A 1 190 ? -8.529 -14.118 1.712 1.00 91.75 190 HIS A CA 1
ATOM 1449 C C . HIS A 1 190 ? -8.009 -15.342 2.475 1.00 91.75 190 HIS A C 1
ATOM 1451 O O . HIS A 1 190 ? -8.506 -15.664 3.562 1.00 91.75 190 HIS A O 1
ATOM 1457 N N . PRO A 1 191 ? -7.003 -16.053 1.930 1.00 88.50 191 PRO A N 1
ATOM 1458 C CA . PRO A 1 191 ? -6.534 -17.327 2.477 1.00 88.50 191 PRO A CA 1
ATOM 1459 C C . PRO A 1 191 ? -5.876 -17.199 3.859 1.00 88.50 191 PRO A C 1
ATOM 1461 O O . PRO A 1 191 ? -5.616 -18.211 4.507 1.00 88.50 191 PRO A O 1
ATOM 1464 N N . SER A 1 192 ? -5.599 -15.974 4.321 1.00 91.12 192 SER A N 1
ATOM 1465 C CA . SER A 1 192 ? -5.103 -15.719 5.676 1.00 91.12 192 SER A CA 1
ATOM 1466 C C . SER A 1 192 ? -6.190 -15.843 6.756 1.00 91.12 192 SER A C 1
ATOM 1468 O O . SER A 1 192 ? -5.869 -15.934 7.944 1.00 91.12 192 SER A O 1
ATOM 1470 N N . ILE A 1 193 ? -7.472 -15.853 6.371 1.00 94.31 193 ILE A N 1
ATOM 1471 C CA . ILE A 1 193 ? -8.596 -15.940 7.303 1.00 94.31 193 ILE A CA 1
ATOM 1472 C C . ILE A 1 193 ? -8.766 -17.380 7.794 1.00 94.31 193 ILE A C 1
ATOM 1474 O O . ILE A 1 193 ? -9.098 -18.298 7.046 1.00 94.31 193 ILE A O 1
ATOM 1478 N N . GLU A 1 194 ? -8.611 -17.560 9.102 1.00 95.06 194 GLU A N 1
ATOM 1479 C CA . GLU A 1 194 ? -8.848 -18.830 9.779 1.00 95.06 194 GLU A CA 1
ATOM 1480 C C . GLU A 1 194 ? -10.343 -19.091 10.016 1.00 95.06 194 GLU A C 1
ATOM 1482 O O . GLU A 1 194 ? -11.142 -18.188 10.270 1.00 95.06 194 GLU A O 1
ATOM 1487 N N . ASP A 1 195 ? -10.732 -20.365 10.027 1.00 96.62 195 ASP A N 1
ATOM 1488 C CA . ASP A 1 195 ? -12.121 -20.779 10.223 1.00 96.62 195 ASP A CA 1
ATOM 1489 C C . ASP A 1 195 ? -12.533 -20.807 11.713 1.00 96.62 195 ASP A C 1
ATOM 1491 O O . ASP A 1 195 ? -12.804 -21.854 12.314 1.00 96.62 195 ASP A O 1
ATOM 1495 N N . LYS A 1 196 ? -12.577 -19.626 12.338 1.00 96.88 196 LYS A N 1
ATOM 1496 C CA . LYS A 1 196 ? -12.902 -19.420 13.762 1.00 96.88 196 LYS A CA 1
ATOM 1497 C C . LYS A 1 196 ? -13.907 -18.290 13.979 1.00 96.88 196 LYS A C 1
ATOM 1499 O O . LYS A 1 196 ? -14.265 -17.573 13.051 1.00 96.88 196 LYS A O 1
ATOM 1504 N N . TYR A 1 197 ? -14.390 -18.154 15.215 1.00 98.00 197 TYR A N 1
ATOM 1505 C CA . TYR A 1 197 ? -15.213 -17.005 15.592 1.00 98.00 197 TYR A CA 1
ATOM 1506 C C . TYR A 1 197 ? -14.355 -15.750 15.766 1.00 98.00 197 TYR A C 1
ATOM 1508 O O . TYR A 1 197 ? -13.336 -15.776 16.456 1.00 98.00 197 TYR A O 1
ATOM 1516 N N . TYR A 1 198 ? -14.828 -14.656 15.184 1.00 97.56 198 TYR A N 1
ATOM 1517 C CA . TYR A 1 198 ? -14.307 -13.303 15.324 1.00 97.56 198 TYR A CA 1
ATOM 1518 C C . TYR A 1 198 ? -15.329 -12.438 16.061 1.00 97.56 198 TYR A C 1
ATOM 1520 O O . TYR A 1 198 ? -16.527 -12.718 16.017 1.00 97.56 198 TYR A O 1
ATOM 1528 N N . PHE A 1 199 ? -14.858 -11.390 16.733 1.00 98.00 199 PHE A N 1
ATOM 1529 C CA . PHE A 1 199 ? -15.693 -10.423 17.444 1.00 98.00 199 PHE A CA 1
ATOM 1530 C C . PHE A 1 199 ? -15.507 -9.059 16.797 1.00 98.00 199 PHE A C 1
ATOM 1532 O O . PHE A 1 199 ? -14.372 -8.600 16.678 1.00 98.00 199 PHE A O 1
ATOM 1539 N N . ASN A 1 200 ? -16.597 -8.443 16.347 1.00 97.56 200 ASN A N 1
ATOM 1540 C CA . ASN A 1 200 ? -16.585 -7.097 15.775 1.00 97.56 200 ASN A CA 1
ATOM 1541 C C . ASN A 1 200 ? -18.021 -6.542 15.689 1.00 97.56 200 ASN A C 1
ATOM 1543 O O . ASN A 1 200 ? -18.913 -7.047 16.367 1.00 97.56 200 ASN A O 1
ATOM 1547 N N . PHE A 1 201 ? -18.252 -5.528 14.858 1.00 98.00 201 PHE A N 1
ATOM 1548 C CA . PHE A 1 201 ? -19.564 -4.963 14.538 1.00 98.00 201 PHE A CA 1
ATOM 1549 C C . PHE A 1 201 ? -19.975 -5.281 13.095 1.00 98.00 201 PHE A C 1
ATOM 1551 O O . PHE A 1 201 ? -19.124 -5.500 12.231 1.00 98.00 201 PHE A O 1
ATOM 1558 N N . ILE A 1 202 ? -21.280 -5.249 12.818 1.00 98.19 202 ILE A N 1
ATOM 1559 C CA . ILE A 1 202 ? -21.796 -5.217 11.444 1.00 98.19 202 ILE A CA 1
ATOM 1560 C C . ILE A 1 202 ? -21.648 -3.785 10.924 1.00 98.19 202 ILE A C 1
ATOM 1562 O O . ILE A 1 202 ? -22.199 -2.853 11.507 1.00 98.19 202 ILE A O 1
ATOM 1566 N N . ALA A 1 203 ? -20.915 -3.600 9.826 1.00 98.12 203 ALA A N 1
ATOM 1567 C CA . ALA A 1 203 ? -20.561 -2.272 9.324 1.00 98.12 203 ALA A CA 1
ATOM 1568 C C . ALA A 1 203 ? -21.786 -1.398 9.003 1.00 98.12 203 ALA A C 1
ATOM 1570 O O . ALA A 1 203 ? -21.788 -0.210 9.305 1.00 98.12 203 ALA A O 1
ATOM 1571 N N . GLN A 1 204 ? -22.849 -1.987 8.451 1.00 98.25 204 GLN A N 1
ATOM 1572 C CA . GLN A 1 204 ? -24.087 -1.277 8.118 1.00 98.25 204 GLN A CA 1
ATOM 1573 C C . GLN A 1 204 ? -24.833 -0.782 9.366 1.00 98.25 204 GLN A C 1
ATOM 1575 O O . GLN A 1 204 ? -25.415 0.298 9.333 1.00 98.25 204 GLN A O 1
ATOM 1580 N N . GLU A 1 205 ? -24.806 -1.544 10.464 1.00 98.44 205 GLU A N 1
ATOM 1581 C CA . GLU A 1 205 ? -25.382 -1.127 11.751 1.00 98.44 205 GLU A CA 1
ATOM 1582 C C . GLU A 1 205 ? -24.502 -0.052 12.401 1.00 98.44 205 GLU A C 1
ATOM 1584 O O . GLU A 1 205 ? -24.998 0.973 12.862 1.00 98.44 205 GLU A O 1
ATOM 1589 N N . TYR A 1 206 ? -23.179 -0.243 12.364 1.00 98.19 206 TYR A N 1
ATOM 1590 C CA . TYR A 1 206 ? -22.208 0.712 12.897 1.00 98.19 206 TYR A CA 1
ATOM 1591 C C . TYR A 1 206 ? -22.296 2.077 12.201 1.00 98.19 206 TYR A C 1
ATOM 1593 O O . TYR A 1 206 ? -22.244 3.110 12.864 1.00 98.19 206 TYR A O 1
ATOM 1601 N N . GLN A 1 207 ? -22.522 2.089 10.883 1.00 98.12 207 GLN A N 1
ATOM 1602 C CA . GLN A 1 207 ? -22.674 3.305 10.080 1.00 98.12 207 GLN A CA 1
ATOM 1603 C C . GLN A 1 207 ? -23.857 4.177 10.523 1.00 98.12 207 GLN A C 1
ATOM 1605 O O . GLN A 1 207 ? -23.812 5.392 10.361 1.00 98.12 207 GLN A O 1
ATOM 1610 N N . GLN A 1 208 ? -24.908 3.590 11.105 1.00 97.88 208 GLN A N 1
ATOM 1611 C CA . GLN A 1 208 ? -26.044 4.358 11.631 1.00 97.88 208 GLN A CA 1
ATOM 1612 C C . GLN A 1 208 ? -25.679 5.157 12.892 1.00 97.88 208 GLN A C 1
ATOM 1614 O O . GLN A 1 208 ? -26.391 6.096 13.244 1.00 97.88 208 GLN A O 1
ATOM 1619 N N . VAL A 1 209 ? -24.591 4.780 13.573 1.00 97.25 209 VAL A N 1
ATOM 1620 C CA . VAL A 1 209 ? -24.109 5.420 14.806 1.00 97.25 209 VAL A CA 1
ATOM 1621 C C . VAL A 1 209 ? -22.883 6.299 14.539 1.00 97.25 209 VAL A C 1
ATOM 1623 O O . VAL A 1 209 ? -22.850 7.431 15.012 1.00 97.25 209 VAL A O 1
ATOM 1626 N N . PHE A 1 210 ? -21.914 5.805 13.763 1.00 97.38 210 PHE A N 1
ATOM 1627 C CA . PHE A 1 210 ? -20.678 6.501 13.382 1.00 97.38 210 PHE A CA 1
ATOM 1628 C C . PHE A 1 210 ? -20.491 6.472 11.855 1.00 97.38 210 PHE A C 1
ATOM 1630 O O . PHE A 1 210 ? -19.692 5.679 11.343 1.00 97.38 210 PHE A O 1
ATOM 1637 N N . PRO A 1 211 ? -21.246 7.281 11.091 1.00 97.19 211 PRO A N 1
ATOM 1638 C CA . PRO A 1 211 ? -21.213 7.238 9.631 1.00 97.19 211 PRO A CA 1
ATOM 1639 C C . PRO A 1 211 ? -19.827 7.539 9.047 1.00 97.19 211 PRO A C 1
ATOM 1641 O O . PRO A 1 211 ? -19.441 6.938 8.048 1.00 97.19 211 PRO A O 1
ATOM 1644 N N . GLU A 1 212 ? -19.058 8.423 9.683 1.00 95.88 212 GLU A N 1
ATOM 1645 C CA . GLU A 1 212 ? -17.703 8.813 9.283 1.00 95.88 212 GLU A CA 1
ATOM 1646 C C . GLU A 1 212 ? -16.644 7.731 9.535 1.00 95.88 212 GLU A C 1
ATOM 1648 O O . GLU A 1 212 ? -15.559 7.765 8.953 1.00 95.88 212 GLU A O 1
ATOM 1653 N N . SER A 1 213 ? -16.958 6.760 10.393 1.00 96.81 213 SER A N 1
ATOM 1654 C CA . SER A 1 213 ? -16.077 5.643 10.730 1.00 96.81 213 SER A CA 1
ATOM 1655 C C . SER A 1 213 ? -16.288 4.425 9.835 1.00 96.81 213 SER A C 1
ATOM 1657 O O . SER A 1 213 ? -15.690 3.382 10.089 1.00 96.81 213 SER A O 1
ATOM 1659 N N . VAL A 1 214 ? -17.131 4.527 8.803 1.00 97.75 214 VAL A N 1
ATOM 1660 C CA . VAL A 1 214 ? -17.403 3.445 7.851 1.00 97.75 214 VAL A CA 1
ATOM 1661 C C . VAL A 1 214 ? -17.043 3.897 6.448 1.00 97.75 214 VAL A C 1
ATOM 1663 O O . VAL A 1 214 ? -17.485 4.945 5.984 1.00 97.75 214 VAL A O 1
ATOM 1666 N N . GLN A 1 215 ? -16.237 3.096 5.763 1.00 96.94 215 GLN A N 1
ATOM 1667 C CA . GLN A 1 215 ? -15.737 3.397 4.424 1.00 96.94 215 GLN A CA 1
ATOM 1668 C C . GLN A 1 215 ? -15.849 2.157 3.542 1.00 96.94 215 GLN A C 1
ATOM 1670 O O . GLN A 1 215 ? -15.909 1.034 4.042 1.00 96.94 215 GLN A O 1
ATOM 1675 N N . ASN A 1 216 ? -15.848 2.344 2.227 1.00 97.06 216 ASN A N 1
ATOM 1676 C CA . ASN A 1 216 ? -15.756 1.213 1.313 1.00 97.06 216 ASN A CA 1
ATOM 1677 C C . ASN A 1 216 ? -14.334 0.625 1.335 1.00 97.06 216 ASN A C 1
ATOM 1679 O O . ASN A 1 216 ? -13.354 1.352 1.525 1.00 97.06 216 ASN A O 1
ATOM 1683 N N . SER A 1 217 ? -14.209 -0.690 1.160 1.00 95.00 217 SER A N 1
ATOM 1684 C CA . SER A 1 217 ? -12.916 -1.379 1.119 1.00 95.00 217 SER A CA 1
ATOM 1685 C C . SER A 1 217 ? -12.293 -1.439 -0.275 1.00 95.00 217 SER A C 1
ATOM 1687 O O . SER A 1 217 ? -11.124 -1.801 -0.392 1.00 95.00 217 SER A O 1
ATOM 1689 N N . GLY A 1 218 ? -13.032 -1.111 -1.339 1.00 93.44 218 GLY A N 1
ATOM 1690 C CA . GLY A 1 218 ? -12.608 -1.371 -2.716 1.00 93.44 218 GLY A CA 1
ATOM 1691 C C . GLY A 1 218 ? -12.759 -2.829 -3.157 1.00 93.44 218 GLY A C 1
ATOM 1692 O O . GLY A 1 218 ? -12.440 -3.149 -4.301 1.00 93.44 218 GLY A O 1
ATOM 1693 N N . GLU A 1 219 ? -13.238 -3.715 -2.279 1.00 94.25 219 GLU A N 1
ATOM 1694 C CA . GLU A 1 219 ? -13.464 -5.131 -2.574 1.00 94.25 219 GLU A CA 1
ATOM 1695 C C . GLU A 1 219 ? -14.951 -5.446 -2.710 1.00 94.25 219 GLU A C 1
ATOM 1697 O O . GLU A 1 219 ? -15.801 -4.789 -2.113 1.00 94.25 219 GLU A O 1
ATOM 1702 N N . PHE A 1 220 ? -15.264 -6.499 -3.464 1.00 94.38 220 PHE A N 1
ATOM 1703 C CA . PHE A 1 220 ? -16.633 -6.898 -3.780 1.00 94.38 220 PHE A CA 1
ATOM 1704 C C . PHE A 1 220 ? -16.869 -8.372 -3.451 1.00 94.38 220 PHE A C 1
ATOM 1706 O O . PHE A 1 220 ? -15.999 -9.236 -3.639 1.00 94.38 220 PHE A O 1
ATOM 1713 N N . VAL A 1 221 ? -18.087 -8.670 -3.002 1.00 93.88 221 VAL A N 1
ATOM 1714 C CA . VAL A 1 221 ? -18.600 -10.043 -2.963 1.00 93.88 221 VAL A CA 1
ATOM 1715 C C . VAL A 1 221 ? -18.946 -10.464 -4.393 1.00 93.88 221 VAL A C 1
ATOM 1717 O O . VAL A 1 221 ? -19.444 -9.657 -5.174 1.00 93.88 221 VAL A O 1
ATOM 1720 N N . ASP A 1 222 ? -18.662 -11.715 -4.763 1.00 88.94 222 ASP A N 1
ATOM 1721 C CA . ASP A 1 222 ? -18.923 -12.188 -6.126 1.00 88.94 222 ASP A CA 1
ATOM 1722 C C . ASP A 1 222 ? -20.408 -12.087 -6.480 1.00 88.94 222 ASP A C 1
ATOM 1724 O O . ASP A 1 222 ? -21.273 -12.599 -5.770 1.00 88.94 222 ASP A O 1
ATOM 1728 N N . GLY A 1 223 ? -20.692 -11.416 -7.597 1.00 89.19 223 GLY A N 1
ATOM 1729 C CA . GLY A 1 223 ? -22.057 -11.148 -8.051 1.00 89.19 223 GLY A CA 1
ATOM 1730 C C . GLY A 1 223 ? -22.740 -9.955 -7.374 1.00 89.19 223 GLY A C 1
ATOM 1731 O O . GLY A 1 223 ? -23.880 -9.660 -7.728 1.00 89.19 223 GLY A O 1
ATOM 1732 N N . ASP A 1 224 ? -22.070 -9.252 -6.457 1.00 92.56 224 ASP A N 1
ATOM 1733 C CA . ASP A 1 224 ? -22.555 -8.000 -5.871 1.00 92.56 224 ASP A CA 1
ATOM 1734 C C . ASP A 1 224 ? -21.871 -6.789 -6.527 1.00 92.56 224 ASP A C 1
ATOM 1736 O O . ASP A 1 224 ? -20.677 -6.799 -6.826 1.00 92.56 224 ASP A O 1
ATOM 1740 N N . SER A 1 225 ? -22.640 -5.725 -6.757 1.00 92.44 225 SER A N 1
ATOM 1741 C CA . SER A 1 225 ? -22.143 -4.447 -7.271 1.00 92.44 225 SER A CA 1
ATOM 1742 C C . SER A 1 225 ? -21.781 -3.460 -6.161 1.00 92.44 225 SER A C 1
ATOM 1744 O O . SER A 1 225 ? -21.331 -2.354 -6.457 1.00 92.44 225 SER A O 1
ATOM 1746 N N . LYS A 1 226 ? -22.059 -3.793 -4.896 1.00 95.75 226 LYS A N 1
ATOM 1747 C CA . LYS A 1 226 ? -21.732 -2.959 -3.740 1.00 95.75 226 LYS A CA 1
ATOM 1748 C C . LYS A 1 226 ? -20.413 -3.396 -3.123 1.00 95.75 226 LYS A C 1
ATOM 1750 O O . LYS A 1 226 ? -20.156 -4.583 -2.936 1.00 95.75 226 LYS A O 1
ATOM 1755 N N . GLU A 1 227 ? -19.601 -2.406 -2.778 1.00 96.19 227 GLU A N 1
ATOM 1756 C CA . GLU A 1 227 ? -18.349 -2.637 -2.071 1.00 96.19 227 GLU A CA 1
ATOM 1757 C C . GLU A 1 227 ? -18.605 -3.158 -0.655 1.00 96.19 227 GLU A C 1
ATOM 1759 O O . GLU A 1 227 ? -19.564 -2.773 0.024 1.00 96.19 227 GLU A O 1
ATOM 1764 N N . VAL A 1 228 ? -17.701 -4.015 -0.193 1.00 96.94 228 VAL A N 1
ATOM 1765 C CA . VAL A 1 228 ? -17.626 -4.418 1.206 1.00 96.94 228 VAL A CA 1
ATOM 1766 C C . VAL A 1 228 ? -17.260 -3.191 2.039 1.00 96.94 228 VAL A C 1
ATOM 1768 O O . VAL A 1 228 ? -16.380 -2.407 1.687 1.00 96.94 228 VAL A O 1
ATOM 1771 N N . LEU A 1 229 ? -17.954 -3.007 3.158 1.00 97.75 229 LEU A N 1
ATOM 1772 C CA . LEU A 1 229 ? -17.674 -1.918 4.085 1.00 97.75 229 LEU A CA 1
ATOM 1773 C C . LEU A 1 229 ? -16.620 -2.347 5.107 1.00 97.75 229 LEU A C 1
ATOM 1775 O O . LEU A 1 229 ? -16.679 -3.448 5.655 1.00 97.75 229 LEU A O 1
ATOM 1779 N N . GLN A 1 230 ? -15.697 -1.441 5.401 1.00 97.00 230 GLN A N 1
ATOM 1780 C CA . GLN A 1 230 ? -14.722 -1.530 6.483 1.00 97.00 230 GLN A CA 1
ATOM 1781 C C . GLN A 1 230 ? -15.003 -0.444 7.525 1.00 97.00 230 GLN A C 1
ATOM 1783 O O . GLN A 1 230 ? -15.599 0.589 7.210 1.00 97.00 230 GLN A O 1
ATOM 1788 N N . ILE A 1 231 ? -14.588 -0.685 8.770 1.00 97.38 231 ILE A N 1
ATOM 1789 C CA . ILE A 1 231 ? -14.865 0.214 9.894 1.00 97.38 231 ILE A CA 1
ATOM 1790 C C . ILE A 1 231 ? -13.595 0.584 10.661 1.00 97.38 231 ILE A C 1
ATOM 1792 O O . ILE A 1 231 ? -12.713 -0.254 10.849 1.00 97.38 231 ILE A O 1
ATOM 1796 N N . ASP A 1 232 ? -13.549 1.816 11.163 1.00 95.62 232 ASP A N 1
ATOM 1797 C CA . ASP A 1 232 ? -12.635 2.250 12.219 1.00 95.62 232 ASP A CA 1
ATOM 1798 C C . ASP A 1 232 ? -13.378 2.262 13.562 1.00 95.62 232 ASP A C 1
ATOM 1800 O O . ASP A 1 232 ? -14.242 3.098 13.818 1.00 95.62 232 ASP A O 1
ATOM 1804 N N . THR A 1 233 ? -13.042 1.330 14.452 1.00 95.12 233 THR A N 1
ATOM 1805 C CA . THR A 1 233 ? -13.707 1.214 15.757 1.00 95.12 233 THR A CA 1
ATOM 1806 C C . THR A 1 233 ? -13.206 2.221 16.800 1.00 95.12 233 THR A C 1
ATOM 1808 O O . THR A 1 233 ? -13.702 2.215 17.931 1.00 95.12 233 THR A O 1
ATOM 1811 N N . TYR A 1 234 ? -12.217 3.065 16.479 1.00 94.75 234 TYR A N 1
ATOM 1812 C CA . TYR A 1 234 ? -11.594 3.987 17.434 1.00 94.75 234 TYR A CA 1
ATOM 1813 C C . TYR A 1 234 ? -12.600 4.961 18.062 1.00 94.75 234 TYR A C 1
ATOM 1815 O O . TYR A 1 234 ? -12.566 5.180 19.276 1.00 94.75 234 TYR A O 1
ATOM 1823 N N . ASN A 1 235 ? -13.554 5.478 17.283 1.00 95.19 235 ASN A N 1
ATOM 1824 C CA . ASN A 1 235 ? -14.572 6.399 17.794 1.00 95.19 235 ASN A CA 1
ATOM 1825 C C . ASN A 1 235 ? -15.407 5.756 18.912 1.00 95.19 235 ASN A C 1
ATOM 1827 O O . ASN A 1 235 ? -15.583 6.357 19.974 1.00 95.19 235 ASN A O 1
ATOM 1831 N N . ALA A 1 236 ? -15.818 4.493 18.750 1.00 96.12 236 ALA A N 1
ATOM 1832 C CA . ALA A 1 236 ? -16.526 3.764 19.804 1.00 96.12 236 ALA A CA 1
ATOM 1833 C C . ALA A 1 236 ? -15.680 3.603 21.077 1.00 96.12 236 ALA A C 1
ATOM 1835 O O . ALA A 1 236 ? -16.215 3.726 22.181 1.00 96.12 236 ALA A O 1
ATOM 1836 N N . GLN A 1 237 ? -14.366 3.382 20.957 1.00 95.31 237 GLN A N 1
ATOM 1837 C CA . GLN A 1 237 ? -13.470 3.315 22.116 1.00 95.31 237 GLN A CA 1
ATOM 1838 C C . GLN A 1 237 ? -13.442 4.648 22.879 1.00 95.31 237 GLN A C 1
ATOM 1840 O O . GLN A 1 237 ? -13.571 4.657 24.105 1.00 95.31 237 GLN A O 1
ATOM 1845 N N . ILE A 1 238 ? -13.310 5.773 22.171 1.00 96.88 238 ILE A N 1
ATOM 1846 C CA . ILE A 1 238 ? -13.270 7.106 22.787 1.00 96.88 238 ILE A CA 1
ATOM 1847 C C . ILE A 1 238 ? -14.604 7.457 23.454 1.00 96.88 238 ILE A C 1
ATOM 1849 O O . ILE A 1 238 ? -14.612 7.895 24.607 1.00 96.88 238 ILE A O 1
ATOM 1853 N N . VAL A 1 239 ? -15.733 7.200 22.789 1.00 97.38 239 VAL A N 1
ATOM 1854 C CA . VAL A 1 239 ? -17.061 7.435 23.378 1.00 97.38 239 VAL A CA 1
ATOM 1855 C C . VAL A 1 239 ? -17.305 6.516 24.579 1.00 97.38 239 VAL A C 1
ATOM 1857 O O . VAL A 1 239 ? -17.851 6.966 25.583 1.00 97.38 239 VAL A O 1
ATOM 1860 N N . THR A 1 240 ? -16.821 5.270 24.550 1.00 97.56 240 THR A N 1
ATOM 1861 C CA . THR A 1 240 ? -16.909 4.353 25.702 1.00 97.56 240 THR A CA 1
ATOM 1862 C C . THR A 1 240 ? -16.170 4.905 26.921 1.00 97.56 240 THR A C 1
ATOM 1864 O O . THR A 1 240 ? -16.697 4.847 28.029 1.00 97.56 240 THR A O 1
ATOM 1867 N N . ILE A 1 241 ? -14.983 5.494 26.742 1.00 97.81 241 ILE A N 1
ATOM 1868 C CA . ILE A 1 241 ? -14.250 6.143 27.843 1.00 97.81 241 ILE A CA 1
ATOM 1869 C C . ILE A 1 241 ? -15.093 7.270 28.453 1.00 97.81 241 ILE A C 1
ATOM 1871 O O . ILE A 1 241 ? -15.203 7.354 29.678 1.00 97.81 241 ILE A O 1
ATOM 1875 N N . LYS A 1 242 ? -15.722 8.109 27.621 1.00 98.12 242 LYS A N 1
ATOM 1876 C CA . LYS A 1 242 ? -16.600 9.192 28.084 1.00 98.12 242 LYS A CA 1
ATOM 1877 C C . LYS A 1 242 ? -17.837 8.660 28.818 1.00 98.12 242 LYS A C 1
ATOM 1879 O O . LYS A 1 242 ? -18.141 9.144 29.906 1.00 98.12 242 LYS A O 1
ATOM 1884 N N . ALA A 1 243 ? -18.478 7.619 28.296 1.00 97.88 243 ALA A N 1
ATOM 1885 C CA . ALA A 1 243 ? -19.626 6.982 28.938 1.00 97.88 243 ALA A CA 1
ATOM 1886 C C . ALA A 1 243 ? -19.267 6.370 30.293 1.00 97.88 243 ALA A C 1
ATOM 1888 O O . ALA A 1 243 ? -20.020 6.507 31.254 1.00 97.88 243 ALA A O 1
ATOM 1889 N N . VAL A 1 244 ? -18.084 5.764 30.418 1.00 98.12 244 VAL A N 1
ATOM 1890 C CA . VAL A 1 244 ? -17.582 5.265 31.705 1.00 98.12 244 VAL A CA 1
ATOM 1891 C C . VAL A 1 244 ? -17.332 6.415 32.685 1.00 98.12 244 VAL A C 1
ATOM 1893 O O . VAL A 1 244 ? -17.674 6.291 33.860 1.00 98.12 244 VAL A O 1
ATOM 1896 N N . GLN A 1 245 ? -16.781 7.547 32.233 1.00 97.75 245 GLN A N 1
ATOM 1897 C CA . GLN A 1 245 ? -16.622 8.732 33.085 1.00 97.75 245 GLN A CA 1
ATOM 1898 C C . GLN A 1 245 ? -17.973 9.242 33.603 1.00 97.75 245 GLN A C 1
ATOM 1900 O O . GLN A 1 245 ? -18.112 9.483 34.802 1.00 97.75 245 GLN A O 1
ATOM 1905 N N . GLU A 1 246 ? -18.968 9.373 32.723 1.00 96.12 246 GLU A N 1
ATOM 1906 C CA . GLU A 1 246 ? -20.324 9.803 33.087 1.00 96.12 246 GLU A CA 1
ATOM 1907 C C . GLU A 1 246 ? -20.994 8.814 34.045 1.00 96.12 246 GLU A C 1
ATOM 1909 O O . GLU A 1 246 ? -21.540 9.228 35.067 1.00 96.12 246 GLU A O 1
ATOM 1914 N N . LEU A 1 247 ? -20.862 7.510 33.790 1.00 96.88 247 LEU A N 1
ATOM 1915 C CA . LEU A 1 247 ? -21.374 6.457 34.663 1.00 96.88 247 LEU A CA 1
ATOM 1916 C C . LEU A 1 247 ? -20.759 6.526 36.067 1.00 96.88 247 LEU A C 1
ATOM 1918 O O . LEU A 1 247 ? -21.472 6.390 37.059 1.00 96.88 247 LEU A O 1
ATOM 1922 N N . ILE A 1 248 ? -19.447 6.761 36.177 1.00 97.75 248 ILE A N 1
ATOM 1923 C CA . ILE A 1 248 ? -18.765 6.907 37.474 1.00 97.75 248 ILE A CA 1
ATOM 1924 C C . ILE A 1 248 ? -19.304 8.120 38.239 1.00 97.75 248 ILE A C 1
ATOM 1926 O O . ILE A 1 248 ? -19.493 8.042 39.455 1.00 97.75 248 ILE A O 1
ATOM 1930 N N . ILE A 1 249 ? -19.545 9.237 37.550 1.00 96.25 249 ILE A N 1
ATOM 1931 C CA . ILE A 1 249 ? -20.093 10.453 38.163 1.00 96.25 249 ILE A CA 1
ATOM 1932 C C . ILE A 1 249 ? -21.513 10.189 38.673 1.00 96.25 249 ILE A C 1
ATOM 1934 O O . ILE A 1 249 ? -21.772 10.387 39.860 1.00 96.25 249 ILE A O 1
ATOM 1938 N N . GLN A 1 250 ? -22.391 9.650 37.823 1.00 95.81 250 GLN A N 1
ATOM 1939 C CA . GLN A 1 250 ? -23.768 9.314 38.199 1.00 95.81 250 GLN A CA 1
ATOM 1940 C C . GLN A 1 250 ? -23.815 8.310 39.358 1.00 95.81 250 GLN A C 1
ATOM 1942 O O . GLN A 1 250 ? -24.622 8.453 40.275 1.00 95.81 250 GLN A O 1
ATOM 1947 N N . ASN A 1 251 ? -22.922 7.315 39.377 1.00 97.69 251 ASN A N 1
ATOM 1948 C CA . ASN A 1 251 ? -22.864 6.338 40.463 1.00 97.69 251 ASN A CA 1
ATOM 1949 C C . ASN A 1 251 ? -22.520 6.996 41.811 1.00 97.69 251 ASN A C 1
ATOM 1951 O O . ASN A 1 251 ? -23.167 6.707 42.816 1.00 97.69 251 ASN A O 1
ATOM 1955 N N . LYS A 1 252 ? -21.567 7.937 41.832 1.00 97.81 252 LYS A N 1
ATOM 1956 C CA . LYS A 1 252 ? -21.230 8.704 43.044 1.00 97.81 252 LYS A CA 1
ATOM 1957 C C . LYS A 1 252 ? -22.403 9.555 43.535 1.00 97.81 252 LYS A C 1
ATOM 1959 O O . LYS A 1 252 ? -22.642 9.638 44.739 1.00 97.81 252 LYS A O 1
ATOM 1964 N N . GLU A 1 253 ? -23.148 10.177 42.624 1.00 97.38 253 GLU A N 1
ATOM 1965 C CA . GLU A 1 253 ? -24.340 10.965 42.969 1.00 97.38 253 GLU A CA 1
ATOM 1966 C C . GLU A 1 253 ? -25.470 10.093 43.532 1.00 97.38 253 GLU A C 1
ATOM 1968 O O . GLU A 1 253 ? -26.105 10.456 44.530 1.00 97.38 253 GLU A O 1
ATOM 1973 N N . LEU A 1 254 ? -25.680 8.909 42.947 1.00 97.50 254 LEU A N 1
ATOM 1974 C CA . LEU A 1 254 ? -26.635 7.920 43.444 1.00 97.50 254 LEU A CA 1
ATOM 1975 C C . LEU A 1 254 ? -26.250 7.410 44.836 1.00 97.50 254 LEU A C 1
ATOM 1977 O O . LEU A 1 254 ? -27.110 7.334 45.712 1.00 97.50 254 LEU A O 1
ATOM 1981 N N . GLN A 1 255 ? -24.969 7.119 45.078 1.00 97.12 255 GLN A N 1
ATOM 1982 C CA . GLN A 1 255 ? -24.477 6.718 46.401 1.00 97.12 255 GLN A CA 1
ATOM 1983 C C . GLN A 1 255 ? -24.756 7.794 47.455 1.00 97.12 255 GLN A C 1
ATOM 1985 O O . GLN A 1 255 ? -25.337 7.494 48.495 1.00 97.12 255 GLN A O 1
ATOM 1990 N N . LYS A 1 256 ? -24.445 9.059 47.153 1.00 97.12 256 LYS A N 1
ATOM 1991 C CA . LYS A 1 256 ? -24.719 10.185 48.057 1.00 97.12 256 LYS A CA 1
ATOM 1992 C C . LYS A 1 256 ? -26.211 10.344 48.356 1.00 97.12 256 LYS A C 1
ATOM 1994 O O . LYS A 1 256 ? -26.592 10.595 49.498 1.00 97.12 256 LYS A O 1
ATOM 1999 N N . THR A 1 257 ? -27.059 10.203 47.339 1.00 97.12 257 THR A N 1
ATOM 2000 C CA . THR A 1 257 ? -28.517 10.259 47.510 1.00 97.12 257 THR A CA 1
ATOM 2001 C C . THR A 1 257 ? -29.010 9.119 48.399 1.00 97.12 257 THR A C 1
ATOM 2003 O O . THR A 1 257 ? -29.814 9.348 49.299 1.00 97.12 257 THR A O 1
ATOM 2006 N N . ASN A 1 258 ? -28.491 7.906 48.202 1.00 97.06 258 ASN A N 1
ATOM 2007 C CA . ASN A 1 258 ? -28.839 6.749 49.022 1.00 97.06 258 ASN A CA 1
ATOM 2008 C C . ASN A 1 258 ? -28.421 6.927 50.489 1.00 97.06 258 ASN A C 1
ATOM 2010 O O . ASN A 1 258 ? -29.225 6.644 51.373 1.00 97.06 258 ASN A O 1
ATOM 2014 N N . GLU A 1 259 ? -27.219 7.444 50.761 1.00 97.19 259 GLU A N 1
ATOM 2015 C CA . GLU A 1 259 ? -26.770 7.766 52.126 1.00 97.19 259 GLU A CA 1
ATOM 2016 C C . GLU A 1 259 ? -27.672 8.814 52.793 1.00 97.19 259 GLU A C 1
ATOM 2018 O O . GLU A 1 259 ? -28.030 8.693 53.967 1.00 97.19 259 GLU A O 1
ATOM 2023 N N . ASP A 1 260 ? -28.080 9.849 52.054 1.00 96.94 260 ASP A N 1
ATOM 2024 C CA . ASP A 1 260 ? -28.980 10.870 52.585 1.00 96.94 260 ASP A CA 1
ATOM 2025 C C . ASP A 1 260 ? -30.372 10.315 52.904 1.00 96.94 260 ASP A C 1
ATOM 2027 O O . ASP A 1 260 ? -30.918 10.564 53.983 1.00 96.94 260 ASP A O 1
ATOM 2031 N N . LEU A 1 261 ? -30.922 9.501 52.001 1.00 97.06 261 LEU A N 1
ATOM 2032 C CA . LEU A 1 261 ? -32.195 8.817 52.209 1.00 97.06 261 LEU A CA 1
ATOM 2033 C C . LEU A 1 261 ? -32.138 7.873 53.412 1.00 97.06 261 LEU A C 1
ATOM 2035 O O . LEU A 1 261 ? -33.060 7.891 54.225 1.00 97.06 261 LEU A O 1
ATOM 2039 N N . GLN A 1 262 ? -31.053 7.112 53.578 1.00 96.44 262 GLN A N 1
ATOM 2040 C CA . GLN A 1 262 ? -30.844 6.259 54.751 1.00 96.44 262 GLN A CA 1
ATOM 2041 C C . GLN A 1 262 ? -30.859 7.078 56.047 1.00 96.44 262 GLN A C 1
ATOM 2043 O O . GLN A 1 262 ? -31.623 6.762 56.958 1.00 96.44 262 GLN A O 1
ATOM 2048 N N . ARG A 1 263 ? -30.121 8.197 56.105 1.00 95.88 263 ARG A N 1
ATOM 2049 C CA . ARG A 1 263 ? -30.131 9.093 57.279 1.00 95.88 263 ARG A CA 1
ATOM 2050 C C . ARG A 1 263 ? -31.523 9.648 57.585 1.00 95.88 263 ARG A C 1
ATOM 2052 O O . ARG A 1 263 ? -31.902 9.760 58.751 1.00 95.88 263 ARG A O 1
ATOM 2059 N N . ARG A 1 264 ? -32.302 9.998 56.557 1.00 95.75 264 ARG A N 1
ATOM 2060 C CA . ARG A 1 264 ? -33.681 10.489 56.723 1.00 95.75 264 ARG A CA 1
ATOM 2061 C C . ARG A 1 264 ? -34.621 9.402 57.238 1.00 95.75 264 ARG A C 1
ATOM 2063 O O . ARG A 1 264 ? -35.434 9.691 58.114 1.00 95.75 264 ARG A O 1
ATOM 2070 N N . ILE A 1 265 ? -34.505 8.178 56.724 1.00 96.12 265 ILE A N 1
ATOM 2071 C CA . ILE A 1 265 ? -35.283 7.025 57.195 1.00 96.12 265 ILE A CA 1
ATOM 2072 C C . ILE A 1 265 ? -34.972 6.759 58.670 1.00 96.12 265 ILE A C 1
ATOM 2074 O O . ILE A 1 265 ? -35.895 6.727 59.479 1.00 96.12 265 ILE A O 1
ATOM 2078 N N . GLU A 1 266 ? -33.694 6.693 59.053 1.00 95.50 266 GLU A N 1
ATOM 2079 C CA . GLU A 1 266 ? -33.292 6.508 60.454 1.00 95.50 266 GLU A CA 1
ATOM 2080 C C . GLU A 1 266 ? -33.847 7.604 61.377 1.00 95.50 266 GLU A C 1
ATOM 2082 O O . GLU A 1 266 ? -34.280 7.328 62.499 1.00 95.50 266 GLU A O 1
ATOM 2087 N N . ALA A 1 267 ? -33.852 8.861 60.923 1.00 94.12 267 ALA A N 1
ATOM 2088 C CA . ALA A 1 267 ? -34.412 9.971 61.687 1.00 94.12 267 ALA A CA 1
ATOM 2089 C C . ALA A 1 267 ? -35.933 9.832 61.888 1.00 94.12 267 ALA A C 1
ATOM 2091 O O . ALA A 1 267 ? -36.425 10.058 62.995 1.00 94.12 267 ALA A O 1
ATOM 2092 N N . LEU A 1 268 ? -36.675 9.429 60.851 1.00 94.38 268 LEU A N 1
ATOM 2093 C CA . LEU A 1 268 ? -38.121 9.196 60.927 1.00 94.38 268 LEU A CA 1
ATOM 2094 C C . LEU A 1 268 ? -38.465 7.996 61.817 1.00 94.38 268 LEU A C 1
ATOM 2096 O O . LEU A 1 268 ? -39.366 8.086 62.648 1.00 94.38 268 LEU A O 1
ATOM 2100 N N . GLU A 1 269 ? -37.716 6.898 61.712 1.00 93.88 269 GLU A N 1
ATOM 2101 C CA . GLU A 1 269 ? -37.894 5.725 62.574 1.00 93.88 269 GLU A CA 1
ATOM 2102 C C . GLU A 1 269 ? -37.675 6.055 64.055 1.00 93.88 269 GLU A C 1
ATOM 2104 O O . GLU A 1 269 ? -38.37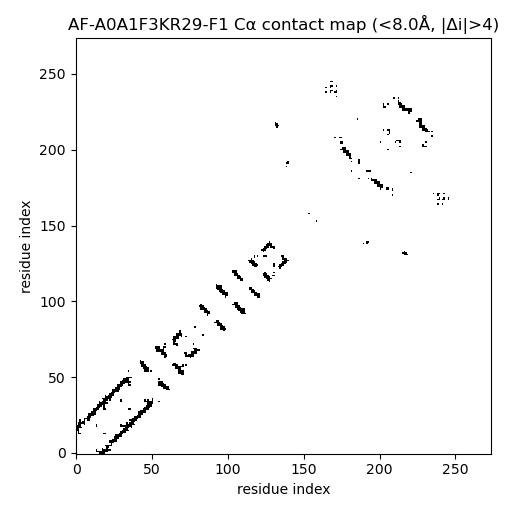4 5.527 64.921 1.00 93.88 269 GLU A O 1
ATOM 2109 N N . ARG A 1 270 ? -36.734 6.955 64.371 1.00 92.75 270 ARG A N 1
ATOM 2110 C CA . ARG A 1 270 ? -36.531 7.449 65.744 1.00 92.75 270 ARG A CA 1
ATOM 2111 C C . ARG A 1 270 ? -37.703 8.289 66.250 1.00 92.75 270 ARG A C 1
ATOM 2113 O O . ARG A 1 270 ? -37.963 8.269 67.450 1.00 92.75 270 ARG A O 1
ATOM 2120 N N . LEU A 1 271 ? -38.385 9.027 65.372 1.00 91.94 271 LEU A N 1
ATOM 2121 C CA . LEU A 1 271 ? -39.560 9.827 65.731 1.00 91.94 271 LEU A CA 1
ATOM 2122 C C . LEU A 1 271 ? -40.799 8.959 65.970 1.00 91.94 271 LEU A C 1
ATOM 2124 O O . LEU A 1 271 ? -41.560 9.260 66.877 1.00 91.94 271 LEU A O 1
ATOM 2128 N N . LEU A 1 272 ? -40.975 7.875 65.209 1.00 87.81 272 LEU A N 1
ATOM 2129 C CA . LEU A 1 272 ? -42.106 6.945 65.353 1.00 87.81 272 LEU A CA 1
ATOM 2130 C C . LEU A 1 272 ? -41.991 6.004 66.565 1.00 87.81 272 LEU A C 1
ATOM 2132 O O . LEU A 1 272 ? -42.982 5.409 66.974 1.00 87.81 272 LEU A O 1
ATOM 2136 N N . LYS A 1 273 ? -40.783 5.834 67.118 1.00 81.25 273 LYS A N 1
ATOM 2137 C CA . LYS A 1 273 ? -40.521 5.026 68.325 1.00 81.25 273 LYS A CA 1
ATOM 2138 C C . LYS A 1 273 ? -40.674 5.809 69.641 1.00 81.25 273 LYS A C 1
ATOM 2140 O O . LYS A 1 273 ? -40.427 5.231 70.699 1.00 81.25 273 LYS A O 1
ATOM 2145 N N . LYS A 1 274 ? -41.021 7.097 69.584 1.00 55.38 274 LYS A N 1
ATOM 2146 C CA . LYS A 1 274 ? -41.371 7.933 70.742 1.00 55.38 274 LYS A CA 1
ATOM 2147 C C . LYS A 1 274 ? -42.879 8.103 70.827 1.00 55.38 274 LYS A C 1
ATOM 2149 O O . LYS A 1 274 ? -43.364 8.161 71.975 1.00 55.38 274 LYS A O 1
#

pLDDT: mean 92.67, std 7.55, range [55.38, 98.56]